Protein AF-A0A3C1CDK7-F1 (afdb_monomer)

Foldseek 3Di:
DDPPPDAFADEDEPVGCPQDQADEFADADDRNHPAYQHQAFQDPHDPQQHALASLSSLLSCVVVVVSPDPPHRYYYYHAAWLRRLLSVLCRHPPCCCVPQVVLSVQLNCCTQQVAHDDLLSVLLRQLLVQLLCVLVVQCPPDPDPDHPPPPDDSRVSSSVVSSVCVVVCRPPVVVSCVRNVLLSQLQVLLVVCVVVVQWDWDDDVVLLEIEIEGEQPDPSQVSQDDPPRSHRSSVVSNVDPRQWYWYHRPQWIKIKGTLSLRGDHPVDFHQFAFFCQVLQVVQQVVFPVSWGWDWPFRNARIIMTGTPVRDGGPDDPVRSVVSVVVCSVVRSVDDGSGGSHDNDPDDPSDDD

Structure (mmCIF, N/CA/C/O backbone):
data_AF-A0A3C1CDK7-F1
#
_entry.id   AF-A0A3C1CDK7-F1
#
loop_
_atom_site.group_PDB
_atom_site.id
_atom_site.type_symbol
_atom_site.label_atom_id
_atom_site.label_alt_id
_atom_site.label_comp_id
_atom_site.label_asym_id
_atom_site.label_entity_id
_atom_site.label_seq_id
_atom_site.pdbx_PDB_ins_code
_atom_site.Cartn_x
_atom_site.Cartn_y
_atom_site.Cartn_z
_atom_site.occupancy
_atom_site.B_iso_or_equiv
_atom_site.auth_seq_id
_atom_site.auth_comp_id
_atom_site.auth_asym_id
_atom_site.auth_atom_id
_atom_site.pdbx_PDB_model_num
ATOM 1 N N . MET A 1 1 ? -36.577 -5.013 23.197 1.00 35.50 1 MET A N 1
ATOM 2 C CA . MET A 1 1 ? -35.325 -4.799 23.957 1.00 35.50 1 MET A CA 1
ATOM 3 C C . MET A 1 1 ? -34.573 -3.645 23.317 1.00 35.50 1 MET A C 1
ATOM 5 O O . MET A 1 1 ? -34.075 -3.796 22.210 1.00 35.50 1 MET A O 1
ATOM 9 N N . SER A 1 2 ? -34.577 -2.476 23.958 1.00 35.69 2 SER A N 1
ATOM 10 C CA . SER A 1 2 ? -33.849 -1.298 23.478 1.00 35.69 2 SER A CA 1
ATOM 11 C C . SER A 1 2 ? -32.347 -1.593 23.535 1.00 35.69 2 SER A C 1
ATOM 13 O O . SER A 1 2 ? -31.813 -1.830 24.620 1.00 35.69 2 SER A O 1
ATOM 15 N N . ARG A 1 3 ? -31.675 -1.659 22.376 1.00 44.28 3 ARG A N 1
ATOM 16 C CA . ARG A 1 3 ? -30.209 -1.704 22.312 1.00 44.28 3 ARG A CA 1
ATOM 17 C C . ARG A 1 3 ? -29.719 -0.406 22.951 1.00 44.28 3 ARG A C 1
ATOM 19 O O . ARG A 1 3 ? -29.805 0.646 22.325 1.00 44.28 3 ARG A O 1
ATOM 26 N N . ARG A 1 4 ? -29.242 -0.457 24.200 1.00 41.75 4 ARG A N 1
ATOM 27 C CA . ARG A 1 4 ? -28.451 0.638 24.776 1.00 41.75 4 ARG A CA 1
ATOM 28 C C . ARG A 1 4 ? -27.308 0.892 23.794 1.00 41.75 4 ARG A C 1
ATOM 30 O O . ARG A 1 4 ? -26.431 0.040 23.662 1.00 41.75 4 ARG A O 1
ATOM 37 N N . ARG A 1 5 ? -27.364 2.009 23.064 1.00 47.34 5 ARG A N 1
ATOM 38 C CA . ARG A 1 5 ? -26.251 2.464 22.233 1.00 47.34 5 ARG A CA 1
ATOM 39 C C . ARG A 1 5 ? -25.070 2.667 23.178 1.00 47.34 5 ARG A C 1
ATOM 41 O O . ARG A 1 5 ? -25.153 3.480 24.098 1.00 47.34 5 ARG A O 1
ATOM 48 N N . SER A 1 6 ? -24.032 1.847 23.032 1.00 59.28 6 SER A N 1
ATOM 49 C CA . SER A 1 6 ? -22.736 2.146 23.637 1.00 59.28 6 SER A CA 1
ATOM 50 C C . SER A 1 6 ? -22.307 3.514 23.121 1.00 59.28 6 SER A C 1
ATOM 52 O O . SER A 1 6 ? -22.494 3.780 21.935 1.00 59.28 6 SER A O 1
ATOM 54 N N . ARG A 1 7 ? -21.795 4.384 23.996 1.00 64.38 7 ARG A N 1
ATOM 55 C CA . ARG A 1 7 ? -21.218 5.654 23.548 1.00 64.38 7 ARG A CA 1
ATOM 56 C C . ARG A 1 7 ? -20.126 5.362 22.503 1.00 64.38 7 ARG A C 1
ATOM 58 O O . ARG A 1 7 ? -19.419 4.364 22.680 1.00 64.38 7 ARG A O 1
ATOM 65 N N . PRO A 1 8 ? -20.018 6.174 21.438 1.00 75.75 8 PRO A N 1
ATOM 66 C CA . PRO A 1 8 ? -18.898 6.074 20.509 1.00 75.75 8 PRO A CA 1
ATOM 67 C C . PRO A 1 8 ? -17.583 6.247 21.271 1.00 75.75 8 PRO A C 1
ATOM 69 O O . PRO A 1 8 ? -17.542 6.952 22.285 1.00 75.75 8 PRO A O 1
ATOM 72 N N . TRP A 1 9 ? -16.535 5.559 20.822 1.00 92.31 9 TRP A N 1
ATOM 73 C CA . TRP A 1 9 ? -15.217 5.682 21.438 1.00 92.31 9 TRP A CA 1
ATOM 74 C C . TRP A 1 9 ? -14.619 7.053 21.124 1.00 92.31 9 TRP A C 1
ATOM 76 O O . TRP A 1 9 ? -14.980 7.688 20.135 1.00 92.31 9 TRP A O 1
ATOM 86 N N . ARG A 1 10 ? -13.697 7.514 21.966 1.00 94.81 10 ARG A N 1
ATOM 87 C CA . ARG A 1 10 ? -12.893 8.708 21.708 1.00 94.81 10 ARG A CA 1
ATOM 88 C C . ARG A 1 10 ? -11.578 8.312 21.047 1.00 94.81 10 ARG A C 1
ATOM 90 O O . ARG A 1 10 ? -10.931 7.357 21.475 1.00 94.81 10 ARG A O 1
ATOM 97 N N . TYR A 1 11 ? -11.177 9.059 20.027 1.00 96.56 11 TYR A N 1
ATOM 98 C CA . TYR A 1 11 ? -9.803 9.017 19.545 1.00 96.56 11 TYR A CA 1
ATOM 99 C C . TYR A 1 11 ? -8.911 9.814 20.504 1.00 96.56 11 TYR A C 1
ATOM 101 O O . TYR A 1 11 ? -9.265 10.930 20.891 1.00 96.56 11 TYR A O 1
ATOM 109 N N . VAL A 1 12 ? -7.780 9.232 20.899 1.00 96.12 12 VAL A N 1
ATOM 110 C CA . VAL A 1 12 ? -6.701 9.927 21.613 1.00 96.12 12 VAL A CA 1
ATOM 111 C C . VAL A 1 12 ? -5.404 9.707 20.831 1.00 96.12 12 VAL A C 1
ATOM 113 O O . VAL A 1 12 ? -5.071 8.544 20.569 1.00 96.12 12 VAL A O 1
ATOM 116 N N . PRO A 1 13 ? -4.680 10.775 20.443 1.00 95.06 13 PRO A N 1
ATOM 117 C CA . PRO A 1 13 ? -3.378 10.661 19.795 1.00 95.06 13 PRO A CA 1
ATOM 118 C C . PRO A 1 13 ? -2.413 9.783 20.579 1.00 95.06 13 PRO A C 1
ATOM 120 O O . PRO A 1 13 ? -2.419 9.775 21.809 1.00 95.06 13 PRO A O 1
ATOM 123 N N . ALA A 1 14 ? -1.559 9.050 19.870 1.00 92.31 14 ALA A N 1
ATOM 124 C CA . ALA A 1 14 ? -0.664 8.083 20.489 1.00 92.31 14 ALA A CA 1
ATOM 125 C C . ALA A 1 14 ? 0.341 8.726 21.469 1.00 92.31 14 ALA A C 1
ATOM 127 O O . ALA A 1 14 ? 0.794 8.059 22.403 1.00 92.31 14 ALA A O 1
ATOM 128 N N . THR A 1 15 ? 0.665 10.007 21.268 1.00 91.31 15 THR A N 1
ATOM 129 C CA . THR A 1 15 ? 1.509 10.837 22.145 1.00 91.31 15 THR A CA 1
ATOM 130 C C . THR A 1 15 ? 0.808 11.286 23.425 1.00 91.31 15 THR A C 1
ATOM 132 O O . THR A 1 15 ? 1.479 11.564 24.415 1.00 91.31 15 THR A O 1
ATOM 135 N N . ASP A 1 16 ? -0.525 11.308 23.424 1.00 94.06 16 ASP A N 1
ATOM 136 C CA . ASP A 1 16 ? -1.346 11.940 24.463 1.00 94.06 16 ASP A CA 1
ATOM 137 C C . ASP A 1 16 ? -2.009 10.911 25.391 1.00 94.06 16 ASP A C 1
ATOM 139 O O . ASP A 1 16 ? -2.799 11.266 26.263 1.00 94.06 16 ASP A O 1
ATOM 143 N N . LEU A 1 17 ? -1.717 9.620 25.201 1.00 92.25 17 LEU A N 1
ATOM 144 C CA . LEU A 1 17 ? -2.358 8.533 25.943 1.00 92.25 17 LEU A CA 1
ATOM 145 C C . LEU A 1 17 ? -2.008 8.515 27.431 1.00 92.25 17 LEU A C 1
ATOM 147 O O . LEU A 1 17 ? -2.818 8.030 28.205 1.00 92.25 17 LEU A O 1
ATOM 151 N N . ASP A 1 18 ? -0.805 8.945 27.827 1.00 89.06 18 ASP A N 1
ATOM 152 C CA . ASP A 1 18 ? -0.328 8.970 29.227 1.00 89.06 18 ASP A CA 1
ATOM 153 C C . ASP A 1 18 ? -0.635 7.684 30.042 1.00 89.06 18 ASP A C 1
ATOM 155 O O . ASP A 1 18 ? -1.023 7.707 31.209 1.00 89.06 18 ASP A O 1
ATOM 159 N N . GLY A 1 19 ? -0.514 6.516 29.396 1.00 88.81 19 GLY A N 1
ATOM 160 C CA . GLY A 1 19 ? -0.789 5.206 30.004 1.00 88.81 19 GLY A CA 1
ATOM 161 C C . GLY A 1 19 ? -2.274 4.869 30.204 1.00 88.81 19 GLY A C 1
ATOM 162 O O . GLY A 1 19 ? -2.582 3.825 30.787 1.00 88.81 19 GLY A O 1
ATOM 163 N N . GLU A 1 20 ? -3.195 5.704 29.715 1.00 93.75 20 GLU A N 1
ATOM 164 C CA . GLU A 1 20 ? -4.630 5.444 29.756 1.00 93.75 20 GLU A CA 1
ATOM 165 C C . GLU A 1 20 ? -4.984 4.115 29.058 1.00 93.75 20 GLU A C 1
ATOM 167 O O . GLU A 1 20 ? -4.441 3.809 27.991 1.00 93.75 20 GLU A O 1
ATOM 172 N N . PRO A 1 21 ? -5.917 3.314 29.609 1.00 95.38 21 PRO A N 1
ATOM 173 C CA . PRO A 1 21 ? -6.349 2.073 28.979 1.00 95.38 21 PRO A CA 1
ATOM 174 C C . PRO A 1 21 ? -7.027 2.303 27.620 1.00 95.38 21 PRO A C 1
ATOM 176 O O . PRO A 1 21 ? -8.068 2.957 27.537 1.00 95.38 21 PRO A O 1
ATOM 179 N N . HIS A 1 22 ? -6.479 1.717 26.557 1.00 96.25 22 HIS A N 1
ATOM 180 C CA . HIS A 1 22 ? -6.941 1.956 25.185 1.00 96.25 22 HIS A CA 1
ATOM 181 C C . HIS A 1 22 ? -6.846 0.709 24.301 1.00 96.25 22 HIS A C 1
ATOM 183 O O . HIS A 1 22 ? -6.223 -0.295 24.652 1.00 96.25 22 HIS A O 1
ATOM 189 N N . VAL A 1 23 ? -7.455 0.786 23.123 1.00 97.31 23 VAL A N 1
ATOM 190 C CA . VAL A 1 23 ? -7.212 -0.137 22.011 1.00 97.31 23 VAL A CA 1
ATOM 191 C C . VAL A 1 23 ? -6.359 0.574 20.974 1.00 97.31 23 VAL A C 1
ATOM 193 O O . VAL A 1 23 ? -6.671 1.699 20.591 1.00 97.31 23 VAL A O 1
ATOM 196 N N . VAL A 1 24 ? -5.295 -0.081 20.520 1.00 96.69 24 VAL A N 1
ATOM 197 C CA . VAL A 1 24 ? -4.528 0.383 19.361 1.00 96.69 24 VAL A CA 1
ATOM 198 C C . VAL A 1 24 ? -5.056 -0.323 18.122 1.00 96.69 24 VAL A C 1
ATOM 200 O O . VAL A 1 24 ? -5.177 -1.553 18.103 1.00 96.69 24 VAL A O 1
ATOM 203 N N . VAL A 1 25 ? -5.426 0.462 17.118 1.00 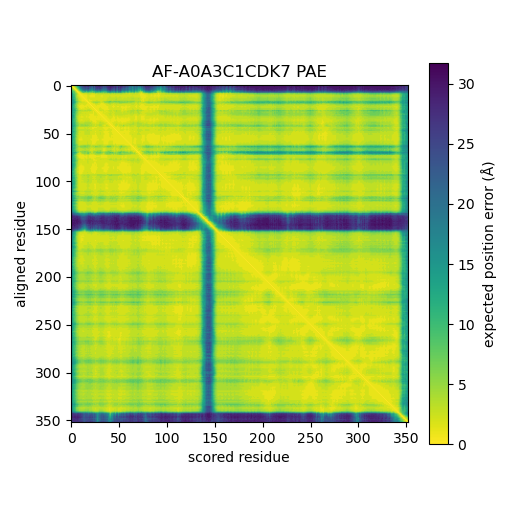96.94 25 VAL A N 1
ATOM 204 C CA . VAL A 1 25 ? -5.671 -0.033 15.767 1.00 96.94 25 VAL A CA 1
ATOM 205 C C . VAL A 1 25 ? -4.429 0.219 14.941 1.00 96.94 25 VAL A C 1
ATOM 207 O O . VAL A 1 25 ? -3.747 1.210 15.179 1.00 96.94 25 VAL A O 1
ATOM 210 N N . ASP A 1 26 ? -4.153 -0.705 14.029 1.00 95.56 26 ASP A N 1
ATOM 211 C CA . ASP A 1 26 ? -3.122 -0.573 13.010 1.00 95.56 26 ASP A CA 1
ATOM 212 C C . ASP A 1 26 ? -1.821 0.057 13.517 1.00 95.56 26 ASP A C 1
ATOM 214 O O . ASP A 1 26 ? -1.472 1.189 13.218 1.00 95.56 26 ASP A O 1
ATOM 218 N N . GLY A 1 27 ? -1.163 -0.636 14.438 1.00 89.31 27 GLY A N 1
ATOM 219 C CA . GLY A 1 27 ? -0.008 -0.090 15.125 1.00 89.31 27 GLY A CA 1
ATOM 220 C C . GLY A 1 27 ? 0.482 -1.016 16.220 1.00 89.31 27 GLY A C 1
ATOM 221 O O . GLY A 1 27 ? -0.083 -2.091 16.479 1.00 89.31 27 GLY A O 1
ATOM 222 N N . ALA A 1 28 ? 1.553 -0.593 16.880 1.00 88.44 28 ALA A N 1
ATOM 223 C CA . ALA A 1 28 ? 2.217 -1.400 17.889 1.00 88.44 28 ALA A CA 1
ATOM 224 C C . ALA A 1 28 ? 1.572 -1.239 19.281 1.00 88.44 28 ALA A C 1
ATOM 226 O O . ALA A 1 28 ? 1.124 -0.145 19.650 1.00 88.44 28 ALA A O 1
ATOM 227 N N . PRO A 1 29 ? 1.548 -2.307 20.108 1.00 91.12 29 PRO A N 1
ATOM 228 C CA . PRO A 1 29 ? 1.156 -2.184 21.506 1.00 91.12 29 PRO A CA 1
ATOM 229 C C . PRO A 1 29 ? 2.090 -1.227 22.254 1.00 91.12 29 PRO A C 1
ATOM 231 O O . PRO A 1 29 ? 3.300 -1.198 22.035 1.00 91.12 29 PRO A O 1
ATOM 234 N N . ARG A 1 30 ? 1.517 -0.478 23.191 1.00 91.25 30 ARG A N 1
ATOM 235 C CA . ARG A 1 30 ? 2.190 0.536 24.010 1.00 91.25 30 ARG A CA 1
ATOM 236 C C . ARG A 1 30 ? 1.674 0.492 25.454 1.00 91.25 30 ARG A C 1
ATOM 238 O O . ARG A 1 30 ? 0.705 -0.221 25.735 1.00 91.25 30 ARG A O 1
ATOM 245 N N . PRO A 1 31 ? 2.315 1.183 26.416 1.00 93.88 31 PRO A N 1
ATOM 246 C CA . PRO A 1 31 ? 1.836 1.196 27.797 1.00 93.88 31 PRO A CA 1
ATOM 247 C C . PRO A 1 31 ? 0.351 1.581 27.874 1.00 93.88 31 PRO A C 1
ATOM 249 O O . PRO A 1 31 ? -0.054 2.596 27.317 1.00 93.88 31 PRO A O 1
ATOM 252 N N . GLY A 1 32 ? -0.461 0.744 28.526 1.00 93.50 32 GLY A N 1
ATOM 253 C CA . GLY A 1 32 ? -1.919 0.920 28.610 1.00 93.50 32 GLY A CA 1
ATOM 254 C C . GLY A 1 32 ? -2.732 0.220 27.509 1.00 93.50 32 GLY A C 1
ATOM 255 O O . GLY A 1 32 ? -3.958 0.171 27.609 1.00 93.50 32 GLY A O 1
ATOM 256 N N . THR A 1 33 ? -2.104 -0.377 26.488 1.00 95.38 33 THR A N 1
ATOM 257 C CA . THR A 1 33 ? -2.835 -1.122 25.451 1.00 95.38 33 THR A CA 1
ATOM 258 C C . THR A 1 33 ? -3.537 -2.348 26.044 1.00 95.38 33 THR A C 1
ATOM 260 O O . THR A 1 33 ? -2.901 -3.275 26.543 1.00 95.38 33 THR A O 1
ATOM 263 N N . LEU A 1 34 ? -4.866 -2.370 25.945 1.00 96.06 34 LEU A N 1
ATOM 264 C CA . LEU A 1 34 ? -5.724 -3.486 26.349 1.00 96.06 34 LEU A CA 1
ATOM 265 C C . LEU A 1 34 ? -5.925 -4.511 25.224 1.00 96.06 34 LEU A C 1
ATOM 267 O O . LEU A 1 34 ? -6.153 -5.689 25.493 1.00 96.06 34 LEU A O 1
ATOM 271 N N . LEU A 1 35 ? -5.907 -4.051 23.971 1.00 96.69 35 LEU A N 1
ATOM 272 C CA . LEU A 1 35 ? -6.079 -4.868 22.774 1.00 96.69 35 LEU A CA 1
ATOM 273 C C . LEU A 1 35 ? -5.379 -4.198 21.587 1.00 96.69 35 LEU A C 1
ATOM 275 O O . LEU A 1 35 ? -5.520 -2.993 21.387 1.00 96.69 35 LEU A O 1
ATOM 279 N N . THR A 1 36 ? -4.671 -4.998 20.793 1.00 96.81 36 THR A N 1
ATOM 280 C CA . THR A 1 36 ? -4.085 -4.594 19.510 1.00 96.81 36 THR A CA 1
ATOM 281 C C . THR A 1 36 ? -4.920 -5.166 18.373 1.00 96.81 36 THR A C 1
ATOM 283 O O . THR A 1 36 ? -5.191 -6.370 18.348 1.00 96.81 36 THR A O 1
ATOM 286 N N . LEU A 1 37 ? -5.308 -4.323 17.421 1.00 97.50 37 LEU A N 1
ATOM 287 C CA . LEU A 1 37 ? -6.056 -4.675 16.214 1.00 97.50 37 LEU A CA 1
ATOM 288 C C . LEU A 1 37 ? -5.247 -4.228 14.990 1.00 97.50 37 LEU A C 1
ATOM 290 O O . LEU A 1 37 ? -5.528 -3.188 14.409 1.00 97.50 37 LEU A O 1
ATOM 294 N N . SER A 1 38 ? -4.209 -4.992 14.651 1.00 96.25 38 SER A N 1
ATOM 295 C CA . SER A 1 38 ? -3.281 -4.698 13.558 1.00 96.25 38 SER A CA 1
ATOM 296 C C . SER A 1 38 ? -2.931 -5.967 12.789 1.00 96.25 38 SER A C 1
ATOM 298 O O . SER A 1 38 ? -2.794 -7.040 13.388 1.00 96.25 38 SER A O 1
ATOM 300 N N . HIS A 1 39 ? -2.765 -5.846 11.475 1.00 95.25 39 HIS A N 1
ATOM 301 C CA . HIS A 1 39 ? -2.282 -6.918 10.599 1.00 95.25 39 HIS A CA 1
ATOM 302 C C . HIS A 1 39 ? -0.742 -7.012 10.508 1.00 95.25 39 HIS A C 1
ATOM 304 O O . HIS A 1 39 ? -0.213 -7.939 9.881 1.00 95.25 39 HIS A O 1
ATOM 310 N N . TRP A 1 40 ? -0.019 -6.105 11.177 1.00 93.00 40 TRP A N 1
ATOM 311 C CA . TRP A 1 40 ? 1.437 -6.017 11.117 1.00 93.00 40 TRP A CA 1
ATOM 312 C C . TRP A 1 40 ? 2.145 -7.300 11.591 1.00 93.00 40 TRP A C 1
ATOM 314 O O . TRP A 1 40 ? 1.611 -8.076 12.398 1.00 93.00 40 TRP A O 1
ATOM 324 N N . PRO A 1 41 ? 3.377 -7.539 11.117 1.00 90.56 41 PRO A N 1
ATOM 325 C CA . PRO A 1 41 ? 4.262 -8.572 11.653 1.00 90.56 41 PRO A CA 1
ATOM 326 C C . PRO A 1 41 ? 4.382 -8.495 13.177 1.00 90.56 41 PRO A C 1
ATOM 328 O O . PRO A 1 41 ? 4.415 -7.414 13.757 1.00 90.56 41 PRO A O 1
ATOM 331 N N . GLY A 1 42 ? 4.445 -9.648 13.846 1.00 87.00 42 GLY A N 1
ATOM 332 C CA . GLY A 1 42 ? 4.615 -9.703 15.308 1.00 87.00 42 GLY A CA 1
ATOM 333 C C . GLY A 1 42 ? 3.440 -9.156 16.137 1.00 87.00 42 GLY A C 1
ATOM 334 O O . GLY A 1 42 ? 3.511 -9.144 17.362 1.00 87.00 42 GLY A O 1
ATOM 335 N N . THR A 1 43 ? 2.338 -8.731 15.510 1.00 89.31 43 THR A N 1
ATOM 336 C CA . THR A 1 43 ? 1.169 -8.185 16.219 1.00 89.31 43 THR A CA 1
ATOM 337 C C . THR A 1 43 ? 0.596 -9.142 17.272 1.00 89.31 43 THR A C 1
ATOM 339 O O . THR A 1 43 ? 0.409 -10.346 17.045 1.00 89.31 43 THR A O 1
ATOM 342 N N . ALA A 1 44 ? 0.218 -8.559 18.414 1.00 91.88 44 ALA A N 1
ATOM 343 C CA . ALA A 1 44 ? -0.480 -9.225 19.509 1.00 91.88 44 ALA A CA 1
ATOM 344 C C . ALA A 1 44 ? -1.983 -9.442 19.235 1.00 91.88 44 ALA A C 1
ATOM 346 O O . ALA A 1 44 ? -2.702 -9.937 20.107 1.00 91.88 44 ALA A O 1
ATOM 347 N N . THR A 1 45 ? -2.484 -9.082 18.045 1.00 95.06 45 THR A N 1
ATOM 348 C CA . THR A 1 45 ? -3.888 -9.295 17.679 1.00 95.06 45 THR A CA 1
ATOM 349 C C . THR A 1 45 ? -4.294 -10.762 17.859 1.00 95.06 45 THR A C 1
ATOM 351 O O . THR A 1 45 ? -3.630 -11.656 17.315 1.00 95.06 45 THR A O 1
ATOM 354 N N . PRO A 1 46 ? -5.398 -11.047 18.582 1.00 94.62 46 PRO A N 1
ATOM 355 C CA . PRO A 1 46 ? -5.899 -12.404 18.758 1.00 94.62 46 PRO A CA 1
ATOM 356 C C . PRO A 1 46 ? -6.107 -13.126 17.425 1.00 94.62 46 PRO A C 1
ATOM 358 O O . PRO A 1 46 ? -6.730 -12.587 16.514 1.00 94.62 46 PRO A O 1
ATOM 361 N N . ARG A 1 47 ? -5.661 -14.386 17.335 1.00 92.69 47 ARG A N 1
ATOM 362 C CA . ARG A 1 47 ? -5.776 -15.218 16.117 1.00 92.69 47 ARG A CA 1
ATOM 363 C C . ARG A 1 47 ? -7.185 -15.291 15.541 1.00 92.69 47 ARG A C 1
ATOM 365 O O . ARG A 1 47 ? -7.347 -15.322 14.331 1.00 92.69 47 ARG A O 1
ATOM 372 N N . SER A 1 48 ? -8.200 -15.300 16.402 1.00 94.38 48 SER A N 1
ATOM 373 C CA . SER A 1 48 ? -9.605 -15.332 15.989 1.00 94.38 48 SER A CA 1
ATOM 374 C C . SER A 1 48 ? -10.074 -14.069 15.260 1.00 94.38 48 SER A C 1
ATOM 376 O O . SER A 1 48 ? -11.194 -14.064 14.764 1.00 94.38 48 SER A O 1
ATOM 378 N N . LEU A 1 49 ? -9.274 -12.999 15.267 1.00 96.94 49 LEU A N 1
ATOM 379 C CA . LEU A 1 49 ? -9.572 -11.725 14.617 1.00 96.94 49 LEU A CA 1
ATOM 380 C C . LEU A 1 49 ? -8.683 -11.454 13.404 1.00 96.94 49 LEU A C 1
ATOM 382 O O . LEU A 1 49 ? -8.882 -10.429 12.771 1.00 96.94 49 LEU A O 1
ATOM 386 N N . TRP A 1 50 ? -7.696 -12.306 13.103 1.00 95.62 50 TRP A N 1
ATOM 387 C CA . TRP A 1 50 ? -6.785 -12.059 11.986 1.00 95.62 50 TRP A CA 1
ATOM 388 C C . TRP A 1 50 ? -7.562 -11.919 10.670 1.00 95.62 50 TRP A C 1
ATOM 390 O O . TRP A 1 50 ? -8.418 -12.750 10.360 1.00 95.62 50 TRP A O 1
ATOM 400 N N . ALA A 1 51 ? -7.213 -10.893 9.901 1.00 97.44 51 ALA A N 1
ATOM 401 C CA . ALA A 1 51 ? -7.712 -10.611 8.561 1.00 97.44 51 ALA A CA 1
ATOM 402 C C . ALA A 1 51 ? -6.601 -9.920 7.747 1.00 97.44 51 ALA A C 1
ATOM 404 O O . ALA A 1 51 ? -5.503 -9.734 8.279 1.00 97.44 51 ALA A O 1
ATOM 405 N N . ASP A 1 52 ? -6.851 -9.597 6.475 1.00 97.50 52 ASP A N 1
ATOM 406 C CA . ASP A 1 52 ? -5.811 -9.044 5.600 1.00 97.50 52 ASP A CA 1
ATOM 407 C C . ASP A 1 52 ? -5.487 -7.593 5.941 1.00 97.50 52 ASP A C 1
ATOM 409 O O . ASP A 1 52 ? -4.338 -7.206 5.772 1.00 97.50 52 ASP A O 1
ATOM 413 N N . THR A 1 53 ? -6.463 -6.817 6.424 1.00 98.31 53 THR A N 1
ATOM 414 C CA . THR A 1 53 ? -6.280 -5.413 6.834 1.00 98.31 53 THR A CA 1
ATOM 415 C C . THR A 1 53 ? -6.744 -5.176 8.274 1.00 98.31 53 THR A C 1
ATOM 417 O O . THR A 1 53 ? -7.595 -5.897 8.809 1.00 98.31 53 THR A O 1
ATOM 420 N N . SER A 1 54 ? -6.211 -4.151 8.923 1.00 98.38 54 SER A N 1
ATOM 421 C CA . SER A 1 54 ? -6.605 -3.680 10.248 1.00 98.38 54 SER A CA 1
ATOM 422 C C . SER A 1 54 ? -8.070 -3.230 10.301 1.00 98.38 54 SER A C 1
ATOM 424 O O . SER A 1 54 ? -8.753 -3.505 11.294 1.00 98.38 54 SER A O 1
ATOM 426 N N . ALA A 1 55 ? -8.621 -2.653 9.228 1.00 98.56 55 ALA A N 1
ATOM 427 C CA . ALA A 1 55 ? -10.055 -2.377 9.115 1.00 98.56 55 ALA A CA 1
ATOM 428 C C . ALA A 1 55 ? -10.911 -3.658 9.163 1.00 98.56 55 ALA A C 1
ATOM 430 O O . ALA A 1 55 ? -11.930 -3.704 9.862 1.00 98.56 55 ALA A O 1
ATOM 431 N N . GLU A 1 56 ? -10.493 -4.730 8.481 1.00 98.50 56 GLU A N 1
ATOM 432 C CA . GLU A 1 56 ? -11.172 -6.032 8.554 1.00 98.50 56 GLU A CA 1
ATOM 433 C C . GLU A 1 56 ? -11.080 -6.637 9.966 1.00 98.50 56 GLU A C 1
ATOM 435 O O . GLU A 1 56 ? -12.069 -7.166 10.486 1.00 98.50 56 GLU A O 1
ATOM 440 N N . ILE A 1 57 ? -9.920 -6.501 10.619 1.00 98.44 57 ILE A N 1
ATOM 441 C CA . ILE A 1 57 ? -9.692 -6.930 12.007 1.00 98.44 57 ILE A CA 1
ATOM 442 C C . ILE A 1 57 ? -10.636 -6.184 12.970 1.00 98.44 57 ILE A C 1
ATOM 444 O O . ILE A 1 57 ? -11.261 -6.806 13.839 1.00 98.44 57 ILE A O 1
ATOM 448 N N . VAL A 1 58 ? -10.786 -4.863 12.818 1.00 98.06 58 VAL A N 1
ATOM 449 C CA . VAL A 1 58 ? -11.720 -4.054 13.619 1.00 98.06 58 VAL A CA 1
ATOM 450 C C . VAL A 1 58 ? -13.165 -4.475 13.379 1.00 98.06 58 VAL A C 1
ATOM 452 O O . VAL A 1 58 ? -13.914 -4.660 14.344 1.00 98.06 58 VAL A O 1
ATOM 455 N N . LEU A 1 59 ? -13.566 -4.689 12.124 1.00 97.75 59 LEU A N 1
ATOM 456 C CA . LEU A 1 59 ? -14.920 -5.139 11.806 1.00 97.75 59 LEU A CA 1
ATOM 457 C C . LEU A 1 59 ? -15.225 -6.501 12.452 1.00 97.75 59 LEU A C 1
ATOM 459 O O . LEU A 1 59 ? -16.294 -6.686 13.044 1.00 97.75 59 LEU A O 1
ATOM 463 N N . ALA A 1 60 ? -14.271 -7.436 12.418 1.00 97.06 60 ALA A N 1
ATOM 464 C CA . ALA A 1 60 ? -14.389 -8.722 13.101 1.00 97.06 60 ALA A CA 1
ATOM 465 C C . ALA A 1 60 ? -1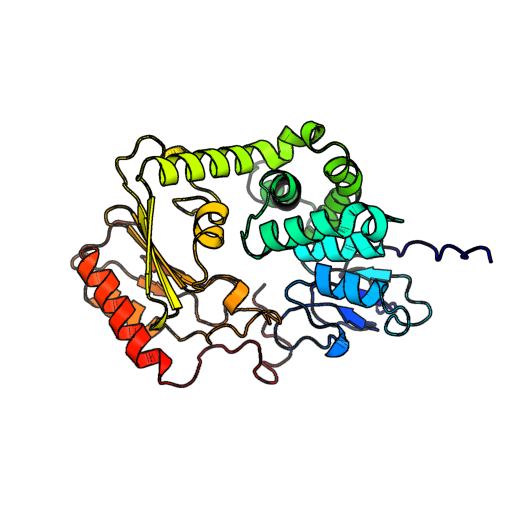4.533 -8.555 14.627 1.00 97.06 60 ALA A C 1
ATOM 467 O O . ALA A 1 60 ? -15.370 -9.214 15.255 1.00 97.06 60 ALA A O 1
ATOM 468 N N . ALA A 1 61 ? -13.769 -7.640 15.232 1.00 96.50 61 ALA A N 1
ATOM 469 C CA . ALA A 1 61 ? -13.853 -7.340 16.661 1.00 96.50 61 ALA A CA 1
ATOM 470 C C . ALA A 1 61 ? -15.211 -6.725 17.053 1.00 96.50 61 ALA A C 1
ATOM 472 O O . ALA A 1 61 ? -15.802 -7.117 18.064 1.00 96.50 61 ALA A O 1
ATOM 473 N N . LEU A 1 62 ? -15.753 -5.822 16.230 1.00 94.38 62 LEU A N 1
ATOM 474 C CA . LEU A 1 62 ? -17.086 -5.236 16.410 1.00 94.38 62 LEU A CA 1
ATOM 475 C C . LEU A 1 62 ? -18.197 -6.290 16.287 1.00 94.38 62 LEU A C 1
ATOM 477 O O . LEU A 1 62 ? -19.146 -6.284 17.081 1.00 94.38 62 LEU A O 1
ATOM 481 N N . GLY A 1 63 ? -18.044 -7.246 15.365 1.00 93.31 63 GLY A N 1
ATOM 482 C CA . GLY A 1 63 ? -18.925 -8.409 15.223 1.00 93.31 63 GLY A CA 1
ATOM 483 C C . GLY A 1 63 ? -18.867 -9.382 16.410 1.00 93.31 63 GLY A C 1
ATOM 484 O O . GLY A 1 63 ? -19.851 -10.063 16.705 1.00 93.31 63 GLY A O 1
ATOM 485 N N . ASN A 1 64 ? -17.754 -9.409 17.150 1.00 90.44 64 ASN A N 1
ATOM 486 C CA . ASN A 1 64 ? -17.556 -10.250 18.328 1.00 90.44 64 ASN A CA 1
ATOM 487 C C . ASN A 1 64 ? -17.227 -9.423 19.579 1.00 90.44 64 ASN A C 1
ATOM 489 O O . ASN A 1 64 ? -16.146 -9.525 20.152 1.00 90.44 64 ASN A O 1
ATOM 493 N N . ARG A 1 65 ? -18.204 -8.663 20.086 1.00 83.06 65 ARG A N 1
ATOM 494 C CA . ARG A 1 65 ? -18.033 -7.752 21.242 1.00 83.06 65 ARG A CA 1
ATOM 495 C C . ARG A 1 65 ? -17.459 -8.381 22.522 1.00 83.06 65 ARG A C 1
ATOM 497 O O . ARG A 1 65 ? -17.126 -7.645 23.441 1.00 83.06 65 ARG A O 1
ATOM 504 N N . ARG A 1 66 ? -17.366 -9.714 22.624 1.00 88.62 66 ARG A N 1
ATOM 505 C CA . ARG A 1 66 ? -16.709 -10.404 23.749 1.00 88.62 66 ARG A CA 1
ATOM 506 C C . ARG A 1 66 ? -15.188 -10.242 23.738 1.00 88.62 66 ARG A C 1
ATOM 508 O O . ARG A 1 66 ? -14.590 -10.372 24.799 1.00 88.62 66 ARG A O 1
ATOM 515 N N . VAL A 1 67 ? -14.588 -9.996 22.570 1.00 91.81 67 VAL A N 1
ATOM 516 C CA . VAL A 1 67 ? -13.142 -9.756 22.439 1.00 91.81 67 VAL A CA 1
ATOM 517 C C . VAL A 1 67 ? -12.756 -8.327 22.807 1.00 91.81 67 VAL A C 1
ATOM 519 O O . VAL A 1 67 ? -11.618 -8.089 23.193 1.00 91.81 67 VAL A O 1
ATOM 522 N N . LEU A 1 68 ? -13.701 -7.385 22.716 1.00 91.12 68 LEU A N 1
ATOM 523 C CA . LEU A 1 68 ? -13.463 -5.994 23.071 1.00 91.12 68 LEU A CA 1
ATOM 524 C C . LEU A 1 68 ? -13.344 -5.869 24.599 1.00 91.12 68 LEU A C 1
ATOM 526 O O . LEU A 1 68 ? -14.229 -6.358 25.317 1.00 91.12 68 LEU A O 1
ATOM 530 N N . PRO A 1 69 ? -12.292 -5.212 25.120 1.00 90.69 69 PRO A N 1
ATOM 531 C CA . PRO A 1 69 ? -12.125 -5.037 26.554 1.00 90.69 69 PRO A CA 1
ATOM 532 C C . PRO A 1 69 ? -13.317 -4.287 27.159 1.00 90.69 69 PRO A C 1
ATOM 534 O O . PRO A 1 69 ? -13.826 -3.313 26.598 1.00 90.69 69 PRO A O 1
ATOM 537 N N . ARG A 1 70 ? -13.792 -4.738 28.326 1.00 85.25 70 ARG A N 1
ATOM 538 C CA . ARG A 1 70 ? -14.885 -4.053 29.031 1.00 85.25 70 ARG A CA 1
ATOM 539 C C . ARG A 1 70 ? -14.427 -2.658 29.444 1.00 85.25 70 ARG A C 1
ATOM 541 O O . ARG A 1 70 ? -13.407 -2.534 30.109 1.00 85.25 70 ARG A O 1
ATOM 548 N N . GLY A 1 71 ? -15.214 -1.642 29.101 1.00 78.75 71 GLY A N 1
ATOM 549 C CA . GLY A 1 71 ? -14.878 -0.254 29.419 1.00 78.75 71 GLY A CA 1
ATOM 550 C C . GLY A 1 71 ? -13.790 0.344 28.526 1.00 78.75 71 GLY A C 1
ATOM 551 O O . GLY A 1 71 ? -13.336 1.441 28.823 1.00 78.75 71 GLY A O 1
ATOM 552 N N . ALA A 1 72 ? -13.384 -0.333 27.441 1.00 84.44 72 ALA A N 1
ATOM 553 C CA . ALA A 1 72 ? -12.632 0.334 26.387 1.00 84.44 72 ALA A CA 1
ATOM 554 C C . ALA A 1 72 ? -13.506 1.443 25.789 1.00 84.44 72 ALA A C 1
ATOM 556 O O . ALA A 1 72 ? -14.582 1.180 25.246 1.00 84.44 72 ALA A O 1
ATOM 557 N N . GLU A 1 73 ? -13.040 2.676 25.945 1.00 92.00 73 GLU A N 1
ATOM 558 C CA . GLU A 1 73 ? -13.676 3.881 25.411 1.00 92.00 73 GLU A CA 1
ATOM 559 C C . GLU A 1 73 ? -12.703 4.688 24.546 1.00 92.00 73 GLU A C 1
ATOM 561 O O . GLU A 1 73 ? -13.106 5.697 23.983 1.00 92.00 73 GLU A O 1
ATOM 566 N N . ILE A 1 74 ? -11.444 4.248 24.429 1.00 96.62 74 ILE A N 1
ATOM 567 C CA . ILE A 1 74 ? -10.368 4.940 23.717 1.00 96.62 74 ILE A CA 1
ATOM 568 C C . ILE A 1 74 ? -9.843 4.052 22.593 1.00 96.62 74 ILE A C 1
ATOM 570 O O . ILE A 1 74 ? -9.470 2.900 22.836 1.00 96.62 74 ILE A O 1
ATOM 574 N N . ALA A 1 75 ? -9.771 4.617 21.390 1.00 97.25 75 ALA A N 1
ATOM 575 C CA . ALA A 1 75 ? -8.982 4.087 20.285 1.00 97.25 75 ALA A CA 1
ATOM 576 C C . ALA A 1 75 ? -7.819 5.030 19.965 1.00 97.25 75 ALA A C 1
ATOM 578 O O . ALA A 1 75 ? -7.924 6.246 20.135 1.00 97.25 75 ALA A O 1
ATOM 579 N N . THR A 1 76 ? -6.726 4.463 19.473 1.00 96.88 76 THR A N 1
ATOM 580 C CA . THR A 1 76 ? -5.554 5.205 19.006 1.00 96.88 76 THR A CA 1
ATOM 581 C C . THR A 1 76 ? -4.948 4.526 17.781 1.00 96.88 76 THR A C 1
ATOM 583 O O . THR A 1 76 ? -5.180 3.336 17.561 1.00 96.88 76 THR A O 1
ATOM 586 N N . VAL A 1 77 ? -4.172 5.290 17.020 1.00 94.25 77 VAL A N 1
ATOM 587 C CA . VAL A 1 77 ? -3.352 4.862 15.880 1.00 94.25 77 VAL A CA 1
ATOM 588 C C . VAL A 1 77 ? -2.029 5.622 15.983 1.00 94.25 77 VAL A C 1
ATOM 590 O O . VAL A 1 77 ? -2.030 6.767 16.450 1.00 94.25 77 VAL A O 1
ATOM 593 N N . ASP A 1 78 ? -0.908 4.990 15.636 1.00 89.25 78 ASP A N 1
ATOM 594 C CA . ASP A 1 78 ? 0.432 5.565 15.834 1.00 89.25 78 ASP A CA 1
ATOM 595 C C . ASP A 1 78 ? 1.129 6.051 14.561 1.00 89.25 78 ASP A C 1
ATOM 597 O O . ASP A 1 78 ? 2.163 6.714 14.646 1.00 89.25 78 ASP A O 1
ATOM 601 N N . HIS A 1 79 ? 0.521 5.809 13.408 1.00 92.06 79 HIS A N 1
ATOM 602 C CA . HIS A 1 79 ? 0.904 6.367 12.122 1.00 92.06 79 HIS A CA 1
ATOM 603 C C . HIS A 1 79 ? -0.357 6.665 11.298 1.00 92.06 79 HIS A C 1
ATOM 605 O O . HIS A 1 79 ? -1.480 6.439 11.756 1.00 92.06 79 HIS A O 1
ATOM 611 N N . TYR A 1 80 ? -0.181 7.262 10.122 1.00 94.56 80 TYR A N 1
ATOM 612 C CA . TYR A 1 80 ? -1.291 7.601 9.241 1.00 94.56 80 TYR A CA 1
ATOM 613 C C . TYR A 1 80 ? -1.177 6.852 7.920 1.00 94.56 80 TYR A C 1
ATOM 615 O O . TYR A 1 80 ? -0.248 7.091 7.151 1.00 94.56 80 TYR A O 1
ATOM 623 N N . ASP A 1 81 ? -2.185 6.039 7.639 1.00 94.75 81 ASP A N 1
ATOM 624 C CA . ASP A 1 81 ? -2.514 5.529 6.318 1.00 94.75 81 ASP A CA 1
ATOM 625 C C . ASP A 1 81 ? -4.040 5.333 6.200 1.00 94.75 81 ASP A C 1
ATOM 627 O O . ASP A 1 81 ? -4.814 5.672 7.108 1.00 94.75 81 ASP A O 1
ATOM 631 N N . ALA A 1 82 ? -4.491 4.832 5.049 1.00 96.12 82 ALA A N 1
ATOM 632 C CA . ALA A 1 82 ? -5.908 4.613 4.799 1.00 96.12 82 ALA A CA 1
ATOM 633 C C . ALA A 1 82 ? -6.507 3.499 5.676 1.00 96.12 82 ALA A C 1
ATOM 635 O O . ALA A 1 82 ? -7.631 3.661 6.158 1.00 96.12 82 ALA A O 1
ATOM 636 N N . ASP A 1 83 ? -5.801 2.384 5.881 1.00 97.81 83 ASP A N 1
ATOM 637 C CA . ASP A 1 83 ? -6.323 1.237 6.630 1.00 97.81 83 ASP A CA 1
ATOM 638 C C . ASP A 1 83 ? -6.472 1.576 8.115 1.00 97.81 83 ASP A C 1
ATOM 640 O O . ASP A 1 83 ? -7.562 1.416 8.676 1.00 97.81 83 ASP A O 1
ATOM 644 N N . GLY A 1 84 ? -5.446 2.162 8.729 1.00 97.44 84 GLY A N 1
ATOM 645 C CA . GLY A 1 84 ? -5.445 2.592 10.118 1.00 97.44 84 GLY A CA 1
ATOM 646 C C . GLY A 1 84 ? -6.507 3.639 10.427 1.00 97.44 84 GLY A C 1
ATOM 647 O O . GLY A 1 84 ? -7.230 3.515 11.424 1.00 97.44 84 GLY A O 1
ATOM 648 N N . VAL A 1 85 ? -6.695 4.643 9.564 1.00 97.81 85 VAL A N 1
ATOM 649 C CA . VAL A 1 85 ? -7.715 5.674 9.814 1.00 97.81 85 VAL A CA 1
ATOM 650 C C . VAL A 1 85 ? -9.140 5.175 9.573 1.00 97.81 85 VAL A C 1
ATOM 652 O O . VAL A 1 85 ? -10.064 5.572 10.291 1.00 97.81 85 VAL A O 1
ATOM 655 N N . ILE A 1 86 ? -9.337 4.251 8.629 1.00 98.56 86 ILE A N 1
ATOM 656 C CA . ILE A 1 86 ? -10.617 3.559 8.442 1.00 98.56 86 ILE A CA 1
ATOM 657 C C . ILE A 1 86 ? -10.917 2.660 9.648 1.00 98.56 86 ILE A C 1
ATOM 659 O O . ILE A 1 86 ? -12.035 2.693 10.176 1.00 98.56 86 ILE A O 1
ATOM 663 N N . ALA A 1 87 ? -9.928 1.902 10.124 1.00 98.38 87 ALA A N 1
ATOM 664 C CA . ALA A 1 87 ? -10.033 1.058 11.310 1.00 98.38 87 ALA A CA 1
ATOM 665 C C . ALA A 1 87 ? -10.397 1.894 12.551 1.00 98.38 87 ALA A C 1
ATOM 667 O O . ALA A 1 87 ? -11.315 1.546 13.301 1.00 98.38 87 ALA A O 1
ATOM 668 N N . LEU A 1 88 ? -9.748 3.048 12.727 1.00 98.06 88 LEU A N 1
ATOM 669 C CA . LEU A 1 88 ? -10.044 4.004 13.792 1.00 98.06 88 LEU A CA 1
ATOM 670 C C . LEU A 1 88 ? -11.475 4.547 13.680 1.00 98.06 88 LEU A C 1
ATOM 672 O O . LEU A 1 88 ? -12.225 4.556 14.662 1.00 98.06 88 LEU A O 1
ATOM 676 N N . ALA A 1 89 ? -11.883 4.962 12.481 1.00 97.94 89 ALA A N 1
ATOM 677 C CA . ALA A 1 89 ? -13.205 5.521 12.232 1.00 97.94 89 ALA A CA 1
ATOM 678 C C . ALA A 1 89 ? -14.340 4.549 12.568 1.00 97.94 89 ALA A C 1
ATOM 680 O O . ALA A 1 89 ? -15.362 4.971 13.106 1.00 97.94 89 ALA A O 1
ATOM 681 N N . MET A 1 90 ? -14.165 3.251 12.306 1.00 97.25 90 MET A N 1
ATOM 682 C CA . MET A 1 90 ? -15.161 2.231 12.650 1.00 97.25 90 MET A CA 1
ATOM 683 C C . MET A 1 90 ? -15.425 2.118 14.162 1.00 97.25 90 MET A C 1
ATOM 685 O O . MET A 1 90 ? -16.516 1.703 14.555 1.00 97.25 90 MET A O 1
ATOM 689 N N . LEU A 1 91 ? -14.457 2.487 15.009 1.00 95.69 91 LEU A N 1
ATOM 690 C CA . LEU A 1 91 ? -14.608 2.508 16.471 1.00 95.69 91 LEU A CA 1
ATOM 691 C C . LEU A 1 91 ? -15.157 3.848 16.987 1.00 95.69 91 LEU A C 1
ATOM 693 O O . LEU A 1 91 ? -15.930 3.879 17.949 1.00 95.69 91 LEU A O 1
ATOM 697 N N . VAL A 1 92 ? -14.739 4.951 16.364 1.00 96.50 92 VAL A N 1
ATOM 698 C CA . VAL A 1 92 ? -14.963 6.320 16.858 1.00 96.50 92 VAL A CA 1
ATOM 699 C C . VAL A 1 92 ? -16.245 6.948 16.302 1.00 96.50 92 VAL A C 1
ATOM 701 O O . VAL A 1 92 ? -16.920 7.699 17.005 1.00 96.50 92 VAL A O 1
ATOM 704 N N . LEU A 1 93 ? -16.625 6.643 15.060 1.00 95.44 93 LEU A N 1
ATOM 705 C CA . LEU A 1 93 ? -17.776 7.259 14.397 1.00 95.44 93 LEU A CA 1
ATOM 706 C C . LEU A 1 93 ? -19.016 6.356 14.492 1.00 95.44 93 LEU A C 1
ATOM 708 O O . LEU A 1 93 ? -19.050 5.250 13.948 1.00 95.44 93 LEU A O 1
ATOM 712 N N . ASP A 1 94 ? -20.064 6.841 15.169 1.00 92.12 94 ASP A N 1
ATOM 713 C CA . ASP A 1 94 ? -21.299 6.072 15.397 1.00 92.12 94 ASP A CA 1
ATOM 714 C C . ASP A 1 94 ? -21.949 5.645 14.068 1.00 92.12 94 ASP A C 1
ATOM 716 O O . ASP A 1 94 ? -22.224 6.466 13.192 1.00 92.12 94 ASP A O 1
ATOM 720 N N . GLY A 1 95 ? -22.211 4.345 13.924 1.00 91.56 95 GLY A N 1
ATOM 721 C CA . GLY A 1 95 ? -22.924 3.762 12.783 1.00 91.56 95 GLY A CA 1
ATOM 722 C C . GLY A 1 95 ? -22.147 3.668 11.464 1.00 91.56 95 GLY A C 1
ATOM 723 O O . GLY A 1 95 ? -22.672 3.072 10.525 1.00 91.56 95 GLY A O 1
ATOM 724 N N . VAL A 1 96 ? -20.915 4.186 11.371 1.00 94.56 96 VAL A N 1
ATOM 725 C CA . VAL A 1 96 ? -20.133 4.165 10.117 1.00 94.56 96 VAL A CA 1
ATOM 726 C C . VAL A 1 96 ? -19.804 2.736 9.680 1.00 94.56 96 VAL A C 1
ATOM 728 O O . VAL A 1 96 ? -20.014 2.395 8.516 1.00 94.56 96 VAL A O 1
ATOM 731 N N . ALA A 1 97 ? -19.381 1.876 10.612 1.00 94.38 97 ALA A N 1
ATOM 732 C CA . ALA A 1 97 ? -19.120 0.465 10.322 1.00 94.38 97 ALA A CA 1
ATOM 733 C C . ALA A 1 97 ? -20.385 -0.264 9.828 1.00 94.38 97 ALA A C 1
ATOM 735 O O . ALA A 1 97 ? -20.353 -0.931 8.798 1.00 94.38 97 ALA A O 1
ATOM 736 N N . ASP A 1 98 ? -21.520 -0.080 10.512 1.00 94.12 98 ASP A N 1
ATOM 737 C CA . ASP A 1 98 ? -22.786 -0.739 10.159 1.00 94.12 98 ASP A CA 1
ATOM 738 C C . ASP A 1 98 ? -23.318 -0.287 8.786 1.00 94.12 98 ASP A C 1
ATOM 740 O O . ASP A 1 98 ? -23.875 -1.091 8.039 1.00 94.12 98 ASP A O 1
ATOM 744 N N . ALA A 1 99 ? -23.168 0.999 8.453 1.00 95.88 99 ALA A N 1
ATOM 745 C CA . ALA A 1 99 ? -23.722 1.582 7.233 1.00 95.88 99 ALA A CA 1
ATOM 746 C C . ALA A 1 99 ? -22.823 1.407 5.998 1.00 95.88 99 ALA A C 1
ATOM 748 O O . ALA A 1 99 ? -23.334 1.340 4.879 1.00 95.88 99 ALA A O 1
ATOM 749 N N . HIS A 1 100 ? -21.499 1.360 6.182 1.00 96.81 100 HIS A N 1
ATOM 750 C CA . HIS A 1 100 ? -20.540 1.508 5.083 1.00 96.81 100 HIS A CA 1
ATOM 751 C C . HIS A 1 100 ? -19.425 0.454 5.051 1.00 96.81 100 HIS A C 1
ATOM 753 O O . HIS A 1 100 ? -18.504 0.608 4.250 1.00 96.81 100 HIS A O 1
ATOM 759 N N . ALA A 1 101 ? -19.498 -0.620 5.852 1.00 96.94 101 ALA A N 1
ATOM 760 C CA . ALA A 1 101 ? -18.446 -1.642 5.923 1.00 96.94 101 ALA A CA 1
ATOM 761 C C . ALA A 1 101 ? -17.893 -2.092 4.554 1.00 96.94 101 ALA A C 1
ATOM 763 O O . ALA A 1 101 ? -16.683 -1.993 4.382 1.00 96.94 101 ALA A O 1
ATOM 764 N N . PRO A 1 102 ? -18.699 -2.502 3.549 1.00 97.00 102 PRO A N 1
ATOM 765 C CA . PRO A 1 102 ? -18.145 -2.957 2.268 1.00 97.00 102 PRO A CA 1
ATOM 766 C C . PRO A 1 102 ? -17.255 -1.914 1.576 1.00 97.00 102 PRO A C 1
ATOM 768 O O . PRO A 1 102 ? -16.147 -2.236 1.160 1.00 97.00 102 PRO A O 1
ATOM 771 N N . ARG A 1 103 ? -17.708 -0.654 1.529 1.00 96.94 103 ARG A N 1
ATOM 772 C CA . ARG A 1 103 ? -16.959 0.461 0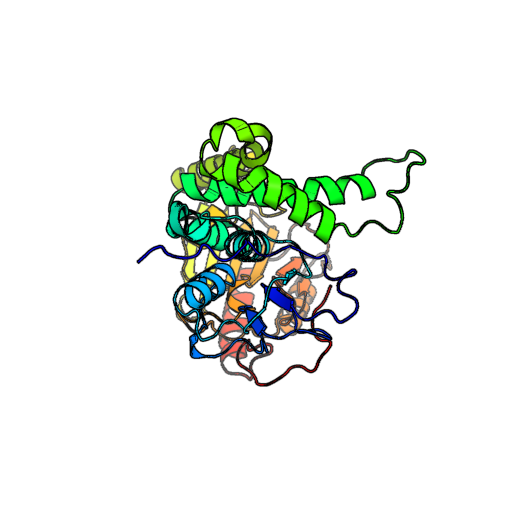.931 1.00 96.94 103 ARG A CA 1
ATOM 773 C C . ARG A 1 103 ? -15.704 0.797 1.729 1.00 96.94 103 ARG A C 1
ATOM 775 O O . ARG A 1 103 ? -14.669 1.073 1.142 1.00 96.94 103 ARG A O 1
ATOM 782 N N . LEU A 1 104 ? -15.788 0.773 3.059 1.00 98.06 104 LEU A N 1
ATOM 783 C CA . LEU A 1 104 ? -14.640 1.029 3.930 1.00 98.06 104 LEU A CA 1
ATOM 784 C C . LEU A 1 104 ? -13.557 -0.037 3.761 1.00 98.06 104 LEU A C 1
ATOM 786 O O . LEU A 1 104 ? -12.388 0.304 3.663 1.00 98.06 104 LEU A O 1
ATOM 790 N N . LEU A 1 105 ? -13.931 -1.314 3.673 1.00 98.25 105 LEU A N 1
ATOM 791 C CA . LEU A 1 105 ? -12.966 -2.391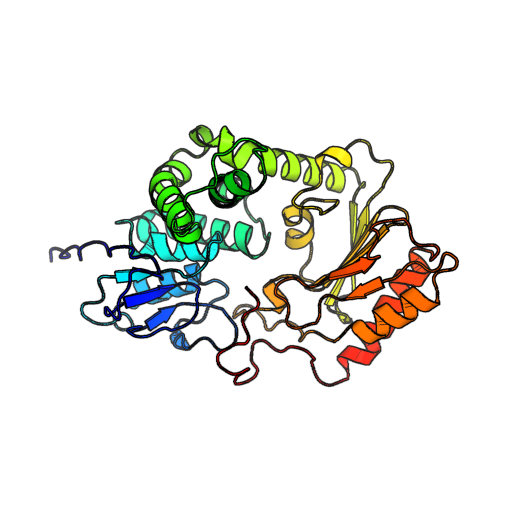 3.448 1.00 98.25 105 LEU A CA 1
ATOM 792 C C . LEU A 1 105 ? -12.346 -2.330 2.046 1.00 98.25 105 LEU A C 1
ATOM 794 O O . LEU A 1 105 ? -11.154 -2.581 1.890 1.00 98.25 105 LEU A O 1
ATOM 798 N N . ALA A 1 106 ? -13.134 -1.970 1.028 1.00 97.88 106 ALA A N 1
ATOM 799 C CA . ALA A 1 106 ? -12.614 -1.738 -0.316 1.00 97.88 106 ALA A CA 1
ATOM 800 C C . ALA A 1 106 ? -11.634 -0.551 -0.347 1.00 97.88 106 ALA A C 1
ATOM 802 O O . ALA A 1 106 ? -10.567 -0.663 -0.941 1.00 97.88 106 ALA A O 1
ATOM 803 N N . ALA A 1 107 ? -11.956 0.546 0.343 1.00 98.06 107 ALA A N 1
ATOM 804 C CA . ALA A 1 107 ? -11.078 1.704 0.472 1.00 98.06 107 ALA A CA 1
ATOM 805 C C . ALA A 1 107 ? -9.796 1.389 1.260 1.00 98.06 107 ALA A C 1
ATOM 807 O O . ALA A 1 107 ? -8.725 1.822 0.852 1.00 98.06 107 ALA A O 1
ATOM 808 N N . ALA A 1 108 ? -9.880 0.596 2.333 1.00 98.12 108 ALA A N 1
ATOM 809 C CA . ALA A 1 108 ? -8.708 0.137 3.077 1.00 98.12 108 ALA A CA 1
ATOM 810 C C . ALA A 1 108 ? -7.762 -0.663 2.170 1.00 98.12 108 ALA A C 1
ATOM 812 O O . ALA A 1 108 ? -6.596 -0.317 2.042 1.00 98.12 108 ALA A O 1
ATOM 813 N N . ARG A 1 109 ? -8.279 -1.653 1.428 1.00 98.00 109 ARG A N 1
ATOM 814 C CA . ARG A 1 109 ? -7.481 -2.423 0.454 1.00 98.00 109 ARG A CA 1
ATOM 815 C C . ARG A 1 109 ? -6.916 -1.554 -0.675 1.00 98.00 109 ARG A C 1
ATOM 817 O O . ARG A 1 109 ? -5.800 -1.800 -1.125 1.00 98.00 109 ARG A O 1
ATOM 824 N N . ALA A 1 110 ? -7.671 -0.564 -1.145 1.00 97.88 110 ALA A N 1
ATOM 825 C CA . ALA A 1 110 ? -7.204 0.347 -2.182 1.00 97.88 110 ALA A CA 1
ATOM 826 C C . ALA A 1 110 ? -6.078 1.261 -1.684 1.00 97.88 110 ALA A C 1
ATOM 828 O O . ALA A 1 110 ? -5.134 1.472 -2.427 1.00 97.88 110 ALA A O 1
ATOM 829 N N . GLY A 1 111 ? -6.157 1.781 -0.458 1.00 95.56 111 GLY A N 1
ATOM 830 C CA . GLY A 1 111 ? -5.127 2.675 0.076 1.00 95.56 111 GLY A CA 1
ATOM 831 C C . GLY A 1 111 ? -3.895 1.957 0.622 1.00 95.56 111 GLY A C 1
ATOM 832 O O . GLY A 1 111 ? -2.808 2.510 0.576 1.00 95.56 111 GLY A O 1
ATOM 833 N N . ASP A 1 112 ? -4.056 0.733 1.116 1.00 94.25 112 ASP A N 1
ATOM 834 C CA . ASP A 1 112 ? -2.979 -0.017 1.768 1.00 94.25 112 ASP A CA 1
ATOM 835 C C . ASP A 1 112 ? -2.233 -0.949 0.794 1.00 94.25 112 ASP A C 1
ATOM 837 O O . ASP A 1 112 ? -1.018 -1.129 0.857 1.00 94.25 112 ASP A O 1
ATOM 841 N N . PHE A 1 113 ? -2.955 -1.533 -0.170 1.00 97.12 113 PHE A N 1
ATOM 842 C CA . PHE A 1 113 ? -2.400 -2.501 -1.129 1.00 97.12 113 PHE A CA 1
ATOM 843 C C . PHE A 1 113 ? -2.374 -2.006 -2.578 1.00 97.12 113 PHE A C 1
ATOM 845 O O . PHE A 1 113 ? -1.907 -2.727 -3.467 1.00 97.12 113 PHE A O 1
ATOM 852 N N . ASP A 1 114 ? -2.925 -0.822 -2.849 1.00 97.44 114 ASP A N 1
ATOM 853 C CA . ASP A 1 114 ? -3.256 -0.363 -4.200 1.00 97.44 114 ASP A CA 1
ATOM 854 C C . ASP A 1 114 ? -4.093 -1.390 -4.986 1.00 97.44 114 ASP A C 1
ATOM 856 O O . ASP A 1 114 ? -3.949 -1.557 -6.199 1.00 97.44 114 ASP A O 1
ATOM 860 N N . VAL A 1 115 ? -4.966 -2.140 -4.309 1.00 97.38 115 VAL A N 1
ATOM 861 C CA . VAL A 1 115 ? -5.849 -3.106 -4.973 1.00 97.38 115 VAL A CA 1
ATOM 862 C C . VAL A 1 115 ? -7.235 -2.497 -5.108 1.00 97.38 115 VAL A C 1
ATOM 864 O O . VAL A 1 115 ? -7.990 -2.385 -4.144 1.00 97.38 115 VAL A O 1
ATOM 867 N N . ILE A 1 116 ? -7.576 -2.125 -6.337 1.00 97.12 116 ILE A N 1
ATOM 868 C CA . ILE A 1 116 ? -8.809 -1.434 -6.697 1.00 97.12 116 ILE A CA 1
ATOM 869 C C . ILE A 1 116 ? -9.745 -2.417 -7.398 1.00 97.12 116 ILE A C 1
ATOM 871 O O . ILE A 1 116 ? -9.480 -2.884 -8.505 1.00 97.12 116 ILE A O 1
ATOM 875 N N . GLY A 1 117 ? -10.863 -2.715 -6.734 1.00 92.44 117 GLY A N 1
ATOM 876 C CA . GLY A 1 117 ? -11.980 -3.456 -7.319 1.00 92.44 117 GLY A CA 1
ATOM 877 C C . GLY A 1 117 ? -12.937 -2.526 -8.062 1.00 92.44 117 GLY A C 1
ATOM 878 O O . GLY A 1 117 ? -12.952 -2.492 -9.290 1.00 92.44 117 GLY A O 1
ATOM 879 N N . ASP A 1 118 ? -13.736 -1.767 -7.307 1.00 92.12 118 ASP A N 1
ATOM 880 C CA . ASP A 1 118 ? -14.623 -0.729 -7.841 1.00 92.12 118 ASP A CA 1
ATOM 881 C C . ASP A 1 118 ? -13.931 0.648 -7.751 1.00 92.12 118 ASP A C 1
ATOM 883 O O . ASP A 1 118 ? -13.587 1.082 -6.644 1.00 92.12 118 ASP A O 1
ATOM 887 N N . PRO A 1 119 ? -13.737 1.370 -8.873 1.00 90.94 119 PRO A N 1
ATOM 888 C CA . PRO A 1 119 ? -13.176 2.720 -8.864 1.00 90.94 119 PRO A CA 1
ATOM 889 C C . PRO A 1 119 ? -13.918 3.705 -7.950 1.00 90.94 119 PRO A C 1
ATOM 891 O O . PRO A 1 119 ? -13.302 4.634 -7.433 1.00 90.94 119 PRO A O 1
ATOM 894 N N . ALA A 1 120 ? -15.223 3.516 -7.722 1.00 91.75 120 ALA A N 1
ATOM 895 C CA . ALA A 1 120 ? -16.001 4.384 -6.843 1.00 91.75 120 ALA A CA 1
ATOM 896 C C . ALA A 1 120 ? -15.564 4.282 -5.373 1.00 91.75 120 ALA A C 1
ATOM 898 O O . ALA A 1 120 ? -15.624 5.276 -4.647 1.00 91.75 120 ALA A O 1
ATOM 899 N N . ASP A 1 121 ? -15.112 3.105 -4.936 1.00 90.31 121 ASP A N 1
ATOM 900 C CA . ASP A 1 121 ? -14.633 2.898 -3.569 1.00 90.31 121 ASP A CA 1
ATOM 901 C C . ASP A 1 121 ? -13.185 3.393 -3.398 1.00 90.31 121 ASP A C 1
ATOM 903 O O . ASP A 1 121 ? -12.828 3.886 -2.326 1.00 90.31 121 ASP A O 1
ATOM 907 N N . ALA A 1 122 ? -12.379 3.380 -4.469 1.00 95.25 122 ALA A N 1
ATOM 908 C CA . ALA A 1 122 ? -11.021 3.934 -4.467 1.00 95.25 122 ALA A CA 1
ATOM 909 C C . ALA A 1 122 ? -10.988 5.457 -4.252 1.00 95.25 122 ALA A C 1
ATOM 911 O O . ALA A 1 122 ? -10.036 5.967 -3.670 1.00 95.25 122 ALA A O 1
ATOM 912 N N . LEU A 1 123 ? -12.050 6.188 -4.619 1.00 97.81 123 LEU A N 1
ATOM 913 C CA . LEU A 1 123 ? -12.147 7.632 -4.349 1.00 97.81 123 LEU A CA 1
ATOM 914 C C . LEU A 1 123 ? -11.999 7.959 -2.858 1.00 97.81 123 LEU A C 1
ATOM 916 O O . LEU A 1 123 ? -11.487 9.019 -2.502 1.00 97.81 123 LEU A O 1
ATOM 920 N N . VAL A 1 124 ? -12.456 7.058 -1.981 1.00 97.62 124 VAL A N 1
ATOM 921 C CA . VAL A 1 124 ? -12.300 7.227 -0.535 1.00 97.62 124 VAL A CA 1
ATOM 922 C C . VAL A 1 124 ? -10.822 7.122 -0.158 1.00 97.62 124 VAL A C 1
ATOM 924 O O . VAL A 1 124 ? -10.320 7.996 0.540 1.00 97.62 124 VAL A O 1
ATOM 927 N N . ALA A 1 125 ? -10.124 6.099 -0.655 1.00 97.19 125 ALA A N 1
ATOM 928 C CA . ALA A 1 125 ? -8.698 5.896 -0.405 1.00 97.19 125 ALA A CA 1
ATOM 929 C C . ALA A 1 125 ? -7.857 7.079 -0.903 1.00 97.19 125 ALA A C 1
ATOM 931 O O . ALA A 1 125 ? -7.069 7.627 -0.141 1.00 97.19 125 ALA A O 1
ATOM 932 N N . PHE A 1 126 ? -8.113 7.548 -2.125 1.00 98.00 126 PHE A N 1
ATOM 933 C CA . PHE A 1 126 ? -7.402 8.678 -2.728 1.00 98.00 126 PHE A CA 1
ATOM 934 C C . PHE A 1 126 ? -7.571 9.971 -1.923 1.00 98.00 126 PHE A C 1
ATOM 936 O O . PHE A 1 126 ? -6.617 10.698 -1.647 1.00 98.00 126 PHE A O 1
ATOM 943 N N . ALA A 1 127 ? -8.800 10.259 -1.480 1.00 97.94 127 ALA A N 1
ATOM 944 C CA . ALA A 1 127 ? -9.043 11.419 -0.631 1.00 97.94 127 ALA A CA 1
ATOM 945 C C . ALA A 1 127 ? -8.370 11.285 0.746 1.00 97.94 127 ALA A C 1
ATOM 947 O O . ALA A 1 127 ? -7.889 12.285 1.276 1.00 97.94 127 ALA A O 1
ATOM 948 N N . LEU A 1 128 ? -8.316 10.080 1.324 1.00 96.81 128 LEU A N 1
ATOM 949 C CA . LEU A 1 128 ? -7.589 9.832 2.573 1.00 96.81 128 LEU A CA 1
ATOM 950 C C . LEU A 1 128 ? -6.073 9.997 2.388 1.00 96.81 128 LEU A C 1
ATOM 952 O O . LEU A 1 128 ? -5.446 10.635 3.234 1.00 96.81 128 LEU A O 1
ATOM 956 N N . GLY A 1 129 ? -5.499 9.526 1.279 1.00 95.44 129 GLY A N 1
ATOM 957 C CA . GLY A 1 129 ? -4.096 9.768 0.925 1.00 95.44 129 GLY A CA 1
ATOM 958 C C . GLY A 1 129 ? -3.781 11.265 0.870 1.00 95.44 129 GLY A C 1
ATOM 959 O O . GLY A 1 129 ? -2.901 11.748 1.585 1.00 95.44 129 GLY A O 1
ATOM 960 N N . ALA A 1 130 ? -4.596 12.036 0.141 1.00 95.44 130 ALA A N 1
ATOM 961 C CA . ALA A 1 130 ? -4.457 13.492 0.055 1.00 95.44 130 ALA A CA 1
ATOM 962 C C . ALA A 1 130 ? -4.580 14.202 1.421 1.00 95.44 130 ALA A C 1
ATOM 964 O O . ALA A 1 130 ? -3.866 15.163 1.700 1.00 95.44 130 ALA A O 1
ATOM 965 N N . LEU A 1 131 ? -5.462 13.743 2.316 1.00 94.19 131 LEU A N 1
ATOM 966 C CA . LEU A 1 131 ? -5.582 14.319 3.664 1.00 94.19 131 LEU A CA 1
ATOM 967 C C . LEU A 1 131 ? -4.325 14.092 4.521 1.00 94.19 131 LEU A C 1
ATOM 969 O O . LEU A 1 131 ? -3.993 14.951 5.348 1.00 94.19 131 LEU A O 1
ATOM 973 N N . GLY A 1 132 ? -3.609 12.986 4.300 1.00 89.31 132 GLY A N 1
ATOM 974 C CA . GLY A 1 132 ? -2.327 12.702 4.946 1.00 89.31 132 GLY A CA 1
ATOM 975 C C . GLY A 1 132 ? -1.240 13.704 4.560 1.00 89.31 132 GLY A C 1
ATOM 976 O O . GLY A 1 132 ? -0.539 14.228 5.427 1.00 89.31 132 GLY A O 1
ATOM 977 N N . THR A 1 133 ? -1.156 14.057 3.275 1.00 85.06 133 THR A N 1
ATOM 978 C CA . THR A 1 133 ? -0.090 14.925 2.741 1.00 85.06 133 THR A CA 1
ATOM 979 C C . THR A 1 133 ? -0.280 16.405 3.066 1.00 85.06 133 THR A C 1
ATOM 981 O O . THR A 1 133 ? 0.700 17.113 3.297 1.00 85.06 133 THR A O 1
ATOM 984 N N . LEU A 1 134 ? -1.524 16.874 3.222 1.00 78.94 134 LEU A N 1
ATOM 985 C CA . LEU A 1 134 ? -1.845 18.279 3.526 1.00 78.94 134 LEU A CA 1
ATOM 986 C C . LEU A 1 134 ? -1.177 18.832 4.808 1.00 78.94 134 LEU A C 1
ATOM 988 O O . LEU A 1 134 ? -1.167 20.041 5.015 1.00 78.94 134 LEU A O 1
ATOM 992 N N . GLY A 1 135 ? -0.683 17.968 5.705 1.00 55.62 135 GLY A N 1
ATOM 993 C CA . GLY A 1 135 ? 0.093 18.367 6.891 1.00 55.62 135 GLY A CA 1
ATOM 994 C C . GLY A 1 135 ? 1.612 18.199 6.742 1.00 55.62 135 GLY A C 1
ATOM 995 O O . GLY A 1 135 ? 2.365 18.848 7.464 1.00 55.62 135 GLY A O 1
ATOM 996 N N . ALA A 1 136 ? 2.060 17.365 5.800 1.00 54.03 136 ALA A N 1
ATOM 997 C CA . ALA A 1 136 ? 3.469 17.086 5.529 1.00 54.03 136 ALA A CA 1
ATOM 998 C C . ALA A 1 136 ? 4.104 18.162 4.627 1.00 54.03 136 ALA A C 1
ATOM 1000 O O . ALA A 1 136 ? 5.232 18.593 4.870 1.00 54.03 136 ALA A O 1
ATOM 1001 N N . ASP A 1 137 ? 3.354 18.681 3.649 1.00 41.97 137 ASP A N 1
ATOM 1002 C CA . ASP A 1 137 ? 3.850 19.682 2.690 1.00 41.97 137 ASP A CA 1
ATOM 1003 C C . ASP A 1 137 ? 4.095 21.067 3.321 1.00 41.97 137 ASP A C 1
ATOM 1005 O O . ASP A 1 137 ? 4.924 21.846 2.841 1.00 41.97 137 ASP A O 1
ATOM 1009 N N . GLY A 1 138 ? 3.457 21.358 4.461 1.00 34.16 138 GLY A N 1
ATOM 1010 C CA . GLY A 1 138 ? 3.735 22.553 5.267 1.00 34.16 138 GLY A CA 1
ATOM 1011 C C . GLY A 1 138 ? 5.134 22.567 5.899 1.00 34.16 138 GLY A C 1
ATOM 1012 O O . GLY A 1 138 ? 5.608 23.627 6.298 1.00 34.16 138 GLY A O 1
ATOM 1013 N N . ALA A 1 139 ? 5.820 21.419 5.959 1.00 35.94 139 ALA A N 1
ATOM 1014 C CA . ALA A 1 139 ? 7.199 21.322 6.438 1.00 35.94 139 ALA A CA 1
ATOM 1015 C C . ALA A 1 139 ? 8.248 21.456 5.316 1.00 35.94 139 ALA A C 1
ATOM 1017 O O . ALA A 1 139 ? 9.411 21.732 5.610 1.00 35.94 139 ALA A O 1
ATOM 1018 N N . ALA A 1 140 ? 7.856 21.299 4.043 1.00 30.97 140 ALA A N 1
ATOM 1019 C CA . ALA A 1 140 ? 8.782 21.275 2.905 1.00 30.97 140 ALA A CA 1
ATOM 1020 C C . ALA A 1 140 ? 8.645 22.466 1.930 1.00 30.97 140 ALA A C 1
ATOM 1022 O O . ALA A 1 140 ? 9.563 22.697 1.143 1.00 30.97 140 ALA A O 1
ATOM 1023 N N . ALA A 1 141 ? 7.552 23.243 1.967 1.00 28.94 141 ALA A N 1
ATOM 1024 C CA . ALA A 1 141 ? 7.216 24.172 0.878 1.00 28.94 141 ALA A CA 1
ATOM 1025 C C . ALA A 1 141 ? 7.339 25.686 1.160 1.00 28.94 141 ALA A C 1
ATOM 1027 O O . ALA A 1 141 ? 7.029 26.480 0.271 1.00 28.94 141 ALA A O 1
ATOM 1028 N N . THR A 1 142 ? 7.825 26.148 2.318 1.00 27.09 142 THR A N 1
ATOM 1029 C CA . THR A 1 142 ? 8.007 27.598 2.541 1.00 27.09 142 THR A CA 1
ATOM 1030 C C . THR A 1 142 ? 9.413 27.954 3.006 1.00 27.09 142 THR A C 1
ATOM 1032 O O . THR A 1 142 ? 9.748 27.834 4.179 1.00 27.09 142 THR A O 1
ATOM 1035 N N . GLY A 1 143 ? 10.210 28.519 2.093 1.00 26.61 143 GLY A N 1
ATOM 1036 C CA . GLY A 1 143 ? 11.376 29.361 2.402 1.00 26.61 143 GLY A CA 1
ATOM 1037 C C . GLY A 1 143 ? 10.979 30.713 3.016 1.00 26.61 143 GLY A C 1
ATOM 1038 O O . GLY A 1 143 ? 11.483 31.757 2.612 1.00 26.61 143 GLY A O 1
ATOM 1039 N N . GLY A 1 144 ? 10.033 30.690 3.951 1.00 24.44 144 GLY A N 1
ATOM 1040 C CA . GLY A 1 144 ? 9.557 31.814 4.742 1.00 24.44 144 GLY A CA 1
ATOM 1041 C C . GLY A 1 144 ? 9.425 31.342 6.184 1.00 24.44 144 GLY A C 1
ATOM 1042 O O . GLY A 1 144 ? 9.014 30.211 6.417 1.00 24.44 144 GLY A O 1
ATOM 1043 N N . ASP A 1 145 ? 9.818 32.203 7.115 1.00 28.06 145 ASP A N 1
ATOM 1044 C CA . ASP A 1 145 ? 10.133 31.976 8.536 1.00 28.06 145 ASP A CA 1
ATOM 1045 C C . ASP A 1 145 ? 8.982 31.468 9.445 1.00 28.06 145 ASP A C 1
ATOM 1047 O O . ASP A 1 145 ? 8.921 31.774 10.633 1.00 28.06 145 ASP A O 1
ATOM 1051 N N . CYS A 1 146 ? 8.065 30.658 8.920 1.00 28.67 146 CYS A N 1
ATOM 1052 C CA . CYS A 1 146 ? 7.087 29.908 9.693 1.00 28.67 146 CYS A CA 1
ATOM 1053 C C . CYS A 1 146 ? 7.503 28.438 9.697 1.00 28.67 146 CYS A C 1
ATOM 1055 O O . CYS A 1 146 ? 7.035 27.640 8.888 1.00 28.67 146 CYS A O 1
ATOM 1057 N N . ARG A 1 147 ? 8.394 28.073 10.625 1.00 30.31 147 ARG A N 1
ATOM 1058 C CA . ARG A 1 147 ? 8.512 26.671 11.042 1.00 30.31 147 ARG A CA 1
ATOM 1059 C C . ARG A 1 147 ? 7.109 26.182 11.441 1.00 30.31 147 ARG A C 1
ATOM 1061 O O . ARG A 1 147 ? 6.472 26.883 12.233 1.00 30.31 147 ARG A O 1
ATOM 1068 N N . PRO A 1 148 ? 6.624 25.025 10.955 1.00 37.94 148 PRO A N 1
ATOM 1069 C CA . PRO A 1 148 ? 5.505 24.364 11.613 1.00 37.94 148 PRO A CA 1
ATOM 1070 C C . PRO A 1 148 ? 5.869 24.199 13.090 1.00 37.94 148 PRO A C 1
ATOM 1072 O O . PRO A 1 148 ? 7.027 23.918 13.417 1.00 37.94 148 PRO A O 1
ATOM 1075 N N . ASP A 1 149 ? 4.908 24.479 13.967 1.00 34.56 149 ASP A N 1
ATOM 1076 C CA . ASP A 1 149 ? 5.093 24.415 15.412 1.00 34.56 149 ASP A CA 1
ATOM 1077 C C . ASP A 1 149 ? 5.754 23.075 15.756 1.00 34.56 149 ASP A C 1
ATOM 1079 O O . ASP A 1 149 ? 5.233 22.013 15.410 1.00 34.56 149 ASP A O 1
ATOM 1083 N N . ALA A 1 150 ? 6.941 23.113 16.363 1.00 35.78 150 ALA A N 1
ATOM 1084 C CA . ALA A 1 150 ? 7.824 21.956 16.545 1.00 35.78 150 ALA A CA 1
ATOM 1085 C C . ALA A 1 150 ? 7.288 20.926 17.571 1.00 35.78 150 ALA A C 1
ATOM 1087 O O . ALA A 1 150 ? 8.060 20.164 18.149 1.00 35.78 150 ALA A O 1
ATOM 1088 N N . GLY A 1 151 ? 5.974 20.923 17.812 1.00 44.34 151 GLY A N 1
ATOM 1089 C CA . GLY A 1 151 ? 5.264 20.079 18.767 1.00 44.34 151 GLY A CA 1
ATOM 1090 C C . GLY A 1 151 ? 3.880 19.594 18.315 1.00 44.34 151 GLY A C 1
ATOM 1091 O O . GLY A 1 151 ? 3.193 18.983 19.126 1.00 44.34 151 GLY A O 1
ATOM 1092 N N . ALA A 1 152 ? 3.444 19.835 17.071 1.00 59.56 152 ALA A N 1
ATOM 1093 C CA . ALA A 1 152 ? 2.184 19.277 16.570 1.00 59.56 152 ALA A CA 1
ATOM 1094 C C . ALA A 1 152 ? 2.404 17.874 15.975 1.00 59.56 152 ALA A C 1
ATOM 1096 O O . ALA A 1 152 ? 3.139 17.719 15.000 1.00 59.56 152 ALA A O 1
ATOM 1097 N N . ASP A 1 153 ? 1.757 16.856 16.548 1.00 80.00 153 ASP A N 1
ATOM 1098 C CA . ASP A 1 153 ? 1.749 15.492 16.008 1.00 80.00 153 ASP A CA 1
ATOM 1099 C C . ASP A 1 153 ? 1.030 15.473 14.641 1.00 80.00 153 ASP A C 1
ATOM 1101 O O . ASP A 1 153 ? -0.197 15.594 14.551 1.00 80.00 153 ASP A O 1
ATOM 1105 N N . ALA A 1 154 ? 1.808 15.357 13.558 1.00 84.12 154 ALA A N 1
ATOM 1106 C CA . ALA A 1 154 ? 1.303 15.338 12.186 1.00 84.12 154 ALA A CA 1
ATOM 1107 C C . ALA A 1 154 ? 0.349 14.158 11.935 1.00 84.12 154 ALA A C 1
ATOM 1109 O O . ALA A 1 154 ? -0.650 14.324 11.226 1.00 84.12 154 ALA A O 1
ATOM 1110 N N . THR A 1 155 ? 0.607 13.008 12.569 1.00 87.88 155 THR A N 1
ATOM 1111 C CA . THR A 1 155 ? -0.269 11.832 12.525 1.00 87.88 155 THR A CA 1
ATOM 1112 C C . THR A 1 155 ? -1.616 12.169 13.146 1.00 87.88 155 THR A C 1
ATOM 1114 O O . THR A 1 155 ? -2.654 11.963 12.516 1.00 87.88 155 THR A O 1
ATOM 1117 N N . ALA A 1 156 ? -1.615 12.767 14.339 1.00 91.38 156 ALA A N 1
ATOM 1118 C CA . ALA A 1 156 ? -2.844 13.187 15.005 1.00 91.38 156 ALA A CA 1
ATOM 1119 C C . ALA A 1 156 ? -3.648 14.185 14.167 1.00 91.38 156 ALA A C 1
ATOM 1121 O O . ALA A 1 156 ? -4.865 14.047 14.015 1.00 91.38 156 ALA A O 1
ATOM 1122 N N . GLY A 1 157 ? -2.970 15.177 13.584 1.00 91.69 157 GLY A N 1
ATOM 1123 C CA . GLY A 1 157 ? -3.599 16.165 12.712 1.00 91.69 157 GLY A CA 1
ATOM 1124 C C . GLY A 1 157 ? -4.220 15.543 11.457 1.00 91.69 157 GLY A C 1
ATOM 1125 O O . GLY A 1 157 ? -5.317 15.927 11.050 1.00 91.69 157 GLY A O 1
ATOM 1126 N N . ALA A 1 158 ? -3.548 14.579 10.825 1.00 92.81 158 ALA A N 1
ATOM 1127 C CA . ALA A 1 158 ? -4.087 13.839 9.684 1.00 92.81 158 ALA A CA 1
ATOM 1128 C C . ALA A 1 158 ? -5.277 12.949 10.078 1.00 92.81 158 ALA A C 1
ATOM 1130 O O . ALA A 1 158 ? -6.331 13.031 9.444 1.00 92.81 158 ALA A O 1
ATOM 1131 N N . ALA A 1 159 ? -5.164 12.194 11.174 1.00 95.19 159 ALA A N 1
ATOM 1132 C CA . ALA A 1 159 ? -6.232 11.335 11.677 1.00 95.19 159 ALA A CA 1
ATOM 1133 C C . ALA A 1 159 ? -7.506 12.129 12.012 1.00 95.19 159 ALA A C 1
ATOM 1135 O O . ALA A 1 159 ? -8.596 11.744 11.591 1.00 95.19 159 ALA A O 1
ATOM 1136 N N . TRP A 1 160 ? -7.392 13.277 12.693 1.00 95.62 160 TRP A N 1
ATOM 1137 C CA . TRP A 1 160 ? -8.552 14.128 12.988 1.00 95.62 160 TRP A CA 1
ATOM 1138 C C . TRP A 1 160 ? -9.242 14.649 11.727 1.00 95.62 160 TRP A C 1
ATOM 1140 O O . TRP A 1 160 ? -10.467 14.560 11.624 1.00 95.62 160 TRP A O 1
ATOM 1150 N N . ARG A 1 161 ? -8.471 15.141 10.748 1.00 95.75 161 ARG A N 1
ATOM 1151 C CA . ARG A 1 161 ? -9.020 15.616 9.467 1.00 95.75 161 ARG A CA 1
ATOM 1152 C C . ARG A 1 161 ? -9.754 14.500 8.731 1.00 95.75 161 ARG A C 1
ATOM 1154 O O . ARG A 1 161 ? -10.870 14.709 8.261 1.00 95.75 161 ARG A O 1
ATOM 1161 N N . ALA A 1 162 ? -9.167 13.311 8.672 1.00 96.56 162 ALA A N 1
ATOM 1162 C CA . ALA A 1 162 ? -9.802 12.148 8.071 1.00 96.56 162 ALA A CA 1
ATOM 1163 C C . ALA A 1 162 ? -11.098 11.751 8.794 1.00 96.56 162 ALA A C 1
ATOM 1165 O O . ALA A 1 162 ? -12.122 11.592 8.133 1.00 96.56 162 ALA A O 1
ATOM 1166 N N . LEU A 1 163 ? -11.105 11.676 10.130 1.00 96.81 163 LEU A N 1
ATOM 1167 C CA . LEU A 1 163 ? -12.316 11.384 10.912 1.00 96.81 163 LEU A CA 1
ATOM 1168 C C . LEU A 1 163 ? -13.435 12.410 10.673 1.00 96.81 163 LEU A C 1
ATOM 1170 O O . LEU A 1 163 ? -14.606 12.036 10.605 1.00 96.81 163 LEU A O 1
ATOM 1174 N N . GLU A 1 164 ? -13.085 13.688 10.519 1.00 96.31 164 GLU A N 1
ATOM 1175 C CA . GLU A 1 164 ? -14.033 14.760 10.204 1.00 96.31 164 GLU A CA 1
ATOM 1176 C C . GLU A 1 164 ? -14.638 14.606 8.796 1.00 96.31 164 GLU A C 1
ATOM 1178 O O . GLU A 1 164 ? -15.850 14.750 8.615 1.00 96.31 164 GLU A O 1
ATOM 1183 N N . HIS A 1 165 ? -13.813 14.288 7.794 1.00 96.44 165 HIS A N 1
ATOM 1184 C CA . HIS A 1 165 ? -14.228 14.276 6.388 1.00 96.44 165 HIS A CA 1
ATOM 1185 C C . HIS A 1 165 ? -14.875 12.951 5.962 1.00 96.44 165 HIS A C 1
ATOM 1187 O O . HIS A 1 165 ? -15.732 12.944 5.071 1.00 96.44 165 HIS A O 1
ATOM 1193 N N . LEU A 1 166 ? -14.517 11.831 6.599 1.00 96.88 166 LEU A N 1
ATOM 1194 C CA . LEU A 1 166 ? -14.898 10.487 6.163 1.00 96.88 166 LEU A CA 1
ATOM 1195 C C . LEU A 1 166 ? -16.422 10.274 6.039 1.00 96.88 166 LEU A C 1
ATOM 1197 O O . LEU A 1 166 ? -16.845 9.752 5.006 1.00 96.88 166 LEU A O 1
ATOM 1201 N N . PRO A 1 167 ? -17.296 10.708 6.975 1.00 96.06 167 PRO A N 1
ATOM 1202 C CA . PRO A 1 167 ? -18.747 10.570 6.790 1.00 96.06 167 PRO A CA 1
ATOM 1203 C C . PRO A 1 167 ? -19.267 11.288 5.537 1.00 96.06 167 PRO A C 1
ATOM 1205 O O . PRO A 1 167 ? -20.148 10.788 4.828 1.00 96.06 167 PRO A O 1
ATOM 1208 N N . GLY A 1 168 ? -18.714 12.467 5.245 1.00 95.88 168 GLY A N 1
ATOM 1209 C CA . GLY A 1 168 ? -19.034 13.221 4.038 1.00 95.88 168 GLY A CA 1
ATOM 1210 C C . GLY A 1 168 ? -18.550 12.499 2.786 1.00 95.88 168 GLY A C 1
ATOM 1211 O O . GLY A 1 168 ? -19.317 12.347 1.837 1.00 95.88 168 GLY A O 1
ATOM 1212 N N . LEU A 1 169 ? -17.317 12.002 2.811 1.00 95.62 169 LEU A N 1
ATOM 1213 C CA . LEU A 1 169 ? -16.689 11.272 1.714 1.00 95.62 169 LEU A CA 1
ATOM 1214 C C . LEU A 1 169 ? -17.451 9.982 1.365 1.00 95.62 169 LEU A C 1
ATOM 1216 O O . LEU A 1 169 ? -17.684 9.700 0.193 1.00 95.62 169 LEU A O 1
ATOM 1220 N N . LEU A 1 170 ? -17.936 9.246 2.369 1.00 95.50 170 LEU A N 1
ATOM 1221 C CA . LEU A 1 170 ? -18.722 8.021 2.175 1.00 95.50 170 LEU A CA 1
ATOM 1222 C C . LEU A 1 170 ? -20.104 8.277 1.564 1.00 95.50 170 LEU A C 1
ATOM 1224 O O . LEU A 1 170 ? -20.616 7.428 0.831 1.00 95.50 170 LEU A O 1
ATOM 1228 N N . THR A 1 171 ? -20.725 9.417 1.876 1.00 95.56 171 THR A N 1
ATOM 1229 C CA . THR A 1 171 ? -22.115 9.718 1.489 1.00 95.56 171 THR A CA 1
ATOM 1230 C C . THR A 1 171 ? -22.221 10.587 0.241 1.00 95.56 171 THR A C 1
ATOM 1232 O O . THR A 1 171 ? -23.167 10.443 -0.534 1.00 95.56 171 THR A O 1
ATOM 1235 N N . ARG A 1 172 ? -21.272 11.502 0.036 1.00 94.75 172 ARG A N 1
ATOM 1236 C CA . ARG A 1 172 ? -21.256 12.488 -1.052 1.00 94.75 172 ARG A CA 1
ATOM 1237 C C . ARG A 1 172 ? -19.826 12.670 -1.588 1.00 94.75 172 ARG A C 1
ATOM 1239 O O . ARG A 1 172 ? -19.316 13.792 -1.553 1.00 94.75 172 ARG A O 1
ATOM 1246 N N . PRO A 1 173 ? -19.191 11.609 -2.128 1.00 94.00 173 PRO A N 1
ATOM 1247 C CA . PRO A 1 173 ? -17.790 11.648 -2.559 1.00 94.00 173 PRO A CA 1
ATOM 1248 C C . PRO A 1 173 ? -17.510 12.758 -3.579 1.00 94.00 173 PRO A C 1
ATOM 1250 O O . PRO A 1 173 ? -16.459 13.386 -3.522 1.00 94.00 173 PRO A O 1
ATOM 1253 N N . GLY A 1 174 ? -18.478 13.094 -4.440 1.00 94.75 174 GLY A N 1
ATOM 1254 C CA . GLY A 1 174 ? -18.342 14.175 -5.423 1.00 94.75 174 GLY A CA 1
ATOM 1255 C C . GLY A 1 174 ? -18.033 15.561 -4.837 1.00 94.75 174 GLY A C 1
ATOM 1256 O O . GLY A 1 174 ? -17.492 16.402 -5.539 1.00 94.75 174 GLY A O 1
ATOM 1257 N N . GLN A 1 175 ? -18.319 15.818 -3.554 1.00 96.50 175 GLN A N 1
ATOM 1258 C CA . GLN A 1 175 ? -17.967 17.098 -2.912 1.00 96.50 175 GLN A CA 1
ATOM 1259 C C . GLN A 1 175 ? -16.492 17.203 -2.519 1.00 96.50 175 GLN A C 1
ATOM 1261 O O . GLN A 1 175 ? -16.029 18.278 -2.150 1.00 96.50 175 GLN A O 1
ATOM 1266 N N . PHE A 1 176 ? -15.769 16.090 -2.599 1.00 97.31 176 PHE A N 1
ATOM 1267 C CA . PHE A 1 176 ? -14.375 15.961 -2.197 1.00 97.31 176 PHE A CA 1
ATOM 1268 C C . PHE A 1 176 ? -13.463 15.745 -3.410 1.00 97.31 176 PHE A C 1
ATOM 1270 O O . PHE A 1 176 ? -12.344 15.274 -3.246 1.00 97.31 176 PHE A O 1
ATOM 1277 N N . GLU A 1 177 ? -13.912 16.098 -4.622 1.00 97.50 177 GLU A N 1
ATOM 1278 C CA . GLU A 1 177 ? -13.110 15.991 -5.854 1.00 97.50 177 GLU A CA 1
ATOM 1279 C C . GLU A 1 177 ? -11.777 16.733 -5.754 1.00 97.50 177 GLU A C 1
ATOM 1281 O O . GLU A 1 177 ? -10.776 16.268 -6.285 1.00 97.50 177 GLU A O 1
ATOM 1286 N N . GLY A 1 178 ? -11.715 17.827 -4.990 1.00 97.06 178 GLY A N 1
ATOM 1287 C CA . GLY A 1 178 ? -10.445 18.500 -4.709 1.00 97.06 178 GLY A CA 1
ATOM 1288 C C . GLY A 1 178 ? -9.413 17.627 -3.978 1.00 97.06 178 GLY A C 1
ATOM 1289 O O . GLY A 1 178 ? -8.226 17.905 -4.090 1.00 97.06 178 GLY A O 1
ATOM 1290 N N . LEU A 1 179 ? -9.847 16.585 -3.256 1.00 96.69 179 LEU A N 1
ATOM 1291 C CA . LEU A 1 179 ? -8.975 15.636 -2.556 1.00 96.69 179 LEU A CA 1
ATOM 1292 C C . LEU A 1 179 ? -8.634 14.425 -3.437 1.00 96.69 179 LEU A C 1
ATOM 1294 O O . LEU A 1 179 ? -7.462 14.146 -3.648 1.00 96.69 179 LEU A O 1
ATOM 1298 N N . TRP A 1 180 ? -9.635 13.716 -3.974 1.00 97.69 180 TRP A N 1
ATOM 1299 C CA . TRP A 1 180 ? -9.396 12.475 -4.736 1.00 97.69 180 TRP A CA 1
ATOM 1300 C C . TRP A 1 180 ? -9.119 12.689 -6.230 1.00 97.69 180 TRP A C 1
ATOM 1302 O O . TRP A 1 180 ? -8.628 11.785 -6.903 1.00 97.69 180 TRP A O 1
ATOM 1312 N N . GLY A 1 181 ? -9.464 13.854 -6.781 1.00 98.00 181 GLY A N 1
ATOM 1313 C CA . GLY A 1 181 ? -9.435 14.146 -8.217 1.00 98.00 181 GLY A CA 1
ATOM 1314 C C . GLY A 1 181 ? -8.068 13.979 -8.883 1.00 98.00 181 GLY A C 1
ATOM 1315 O O . GLY A 1 181 ? -8.019 13.370 -9.958 1.00 98.00 181 GLY A O 1
ATOM 1316 N N . PRO A 1 182 ? -6.961 14.475 -8.291 1.00 97.50 182 PRO A N 1
ATOM 1317 C CA . PRO A 1 182 ? -5.627 14.316 -8.866 1.00 97.50 182 PRO A CA 1
ATOM 1318 C C . PRO A 1 182 ? -5.227 12.846 -9.051 1.00 97.50 182 PRO A C 1
ATOM 1320 O O . PRO A 1 182 ? -4.875 12.446 -10.161 1.00 97.50 182 PRO A O 1
ATOM 1323 N N . GLU A 1 183 ? -5.357 12.034 -8.001 1.00 97.81 183 GLU A N 1
ATOM 1324 C CA . GLU A 1 183 ? -5.018 10.607 -8.045 1.00 97.81 183 GLU A CA 1
ATOM 1325 C C . GLU A 1 183 ? -5.958 9.835 -8.964 1.00 97.81 183 GLU A C 1
ATOM 1327 O O . GLU A 1 183 ? -5.513 9.096 -9.839 1.00 97.81 183 GLU A O 1
ATOM 1332 N N . HIS A 1 184 ? -7.266 10.092 -8.871 1.00 98.25 184 HIS A N 1
ATOM 1333 C CA . HIS A 1 184 ? -8.239 9.481 -9.767 1.00 98.25 184 HIS A CA 1
ATOM 1334 C C . HIS A 1 184 ? -7.944 9.795 -11.240 1.00 98.25 184 HIS A C 1
ATOM 1336 O O . HIS A 1 184 ? -8.075 8.921 -12.095 1.00 98.25 184 HIS A O 1
ATOM 1342 N N . SER A 1 185 ? -7.501 11.014 -11.555 1.00 98.00 185 SER A N 1
ATOM 1343 C CA . SER A 1 185 ? -7.102 11.381 -12.918 1.00 98.00 185 SER A CA 1
ATOM 1344 C C . SER A 1 185 ? -5.882 10.585 -13.384 1.00 98.00 185 SER A C 1
ATOM 1346 O O . SER A 1 185 ? -5.869 10.101 -14.519 1.00 98.00 185 SER A O 1
ATOM 1348 N N . ALA A 1 186 ? -4.889 10.396 -12.509 1.00 98.12 186 ALA A N 1
ATOM 1349 C CA . ALA A 1 186 ? -3.724 9.565 -12.798 1.00 98.12 186 ALA A CA 1
ATOM 1350 C C . ALA A 1 186 ? -4.101 8.087 -12.984 1.00 98.12 186 ALA A C 1
ATOM 1352 O O . ALA A 1 186 ? -3.669 7.448 -13.946 1.00 98.12 186 ALA A O 1
ATOM 1353 N N . TYR A 1 187 ? -4.983 7.562 -12.131 1.00 98.38 187 TYR A N 1
ATOM 1354 C CA . TYR A 1 187 ? -5.531 6.211 -12.233 1.00 98.38 187 TYR A CA 1
ATOM 1355 C C . TYR A 1 187 ? -6.270 5.987 -13.561 1.00 98.38 187 TYR A C 1
ATOM 1357 O O . TYR A 1 187 ? -5.999 5.017 -14.270 1.00 98.38 187 TYR A O 1
ATOM 1365 N N . GLN A 1 188 ? -7.147 6.915 -13.958 1.00 98.25 188 GLN A N 1
ATOM 1366 C CA . GLN A 1 188 ? -7.858 6.853 -15.241 1.00 98.25 188 GLN A CA 1
ATOM 1367 C C . GLN A 1 188 ? -6.893 6.925 -16.433 1.00 98.25 188 GLN A C 1
ATOM 1369 O O . GLN A 1 188 ? -7.044 6.182 -17.404 1.00 98.25 188 GLN A O 1
ATOM 1374 N N . ALA A 1 189 ? -5.866 7.776 -16.366 1.00 98.12 189 ALA A N 1
ATOM 1375 C CA . ALA A 1 189 ? -4.837 7.844 -17.398 1.00 98.12 189 ALA A CA 1
ATOM 1376 C C . ALA A 1 189 ? -4.018 6.544 -17.490 1.00 98.12 189 ALA A C 1
ATOM 1378 O O . ALA A 1 189 ? -3.702 6.105 -18.598 1.00 98.12 189 ALA A O 1
ATOM 1379 N N . ALA A 1 190 ? -3.716 5.907 -16.357 1.00 98.31 190 ALA A N 1
ATOM 1380 C CA . ALA A 1 190 ? -3.034 4.619 -16.291 1.00 98.31 190 ALA A CA 1
ATOM 1381 C C . ALA A 1 190 ? -3.882 3.470 -16.855 1.00 98.31 190 ALA A C 1
ATOM 1383 O O . ALA A 1 190 ? -3.364 2.662 -17.629 1.00 98.31 190 ALA A O 1
ATOM 1384 N N . LEU A 1 191 ? -5.184 3.423 -16.547 1.00 98.00 191 LEU A N 1
ATOM 1385 C CA . LEU A 1 191 ? -6.119 2.475 -17.165 1.00 98.00 191 LEU A CA 1
ATOM 1386 C C . LEU A 1 191 ? -6.133 2.660 -18.681 1.00 98.00 191 LEU A C 1
ATOM 1388 O O . LEU A 1 191 ? -5.916 1.718 -19.437 1.00 98.00 191 LEU A O 1
ATOM 1392 N N . ALA A 1 192 ? -6.287 3.905 -19.126 1.00 98.00 192 ALA A N 1
ATOM 1393 C CA . ALA A 1 192 ? -6.339 4.244 -20.536 1.00 98.00 192 ALA A CA 1
ATOM 1394 C C . ALA A 1 192 ? -5.013 3.966 -21.273 1.00 98.00 192 ALA A C 1
ATOM 1396 O O . ALA A 1 192 ? -5.038 3.724 -22.479 1.00 98.00 192 ALA A O 1
ATOM 1397 N N . LEU A 1 193 ? -3.866 4.038 -20.587 1.00 98.19 193 LEU A N 1
ATOM 1398 C CA . LEU A 1 193 ? -2.549 3.649 -21.105 1.00 98.19 193 LEU A CA 1
ATOM 1399 C C . LEU A 1 193 ? -2.430 2.125 -21.236 1.00 98.19 193 LEU A C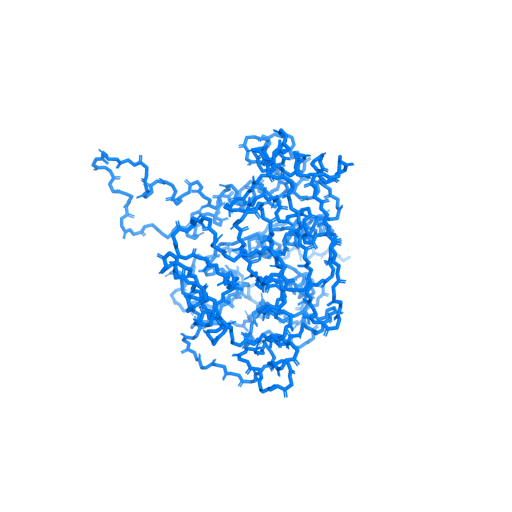 1
ATOM 1401 O O . LEU A 1 193 ? -1.934 1.628 -22.245 1.00 98.19 193 LEU A O 1
ATOM 1405 N N . LYS A 1 194 ? -2.896 1.376 -20.233 1.00 97.94 194 LYS A N 1
ATOM 1406 C CA . LYS A 1 194 ? -2.913 -0.089 -20.266 1.00 97.94 194 LYS A CA 1
ATOM 1407 C C . LYS A 1 194 ? -3.836 -0.609 -21.370 1.00 97.94 194 LYS A C 1
ATOM 1409 O O . LYS A 1 194 ? -3.428 -1.463 -22.151 1.00 97.94 194 LYS A O 1
ATOM 1414 N N . ASP A 1 195 ? -5.043 -0.064 -21.481 1.00 97.25 195 ASP A N 1
ATOM 1415 C CA . ASP A 1 195 ? -6.049 -0.503 -22.455 1.00 97.25 195 ASP A CA 1
ATOM 1416 C C . ASP A 1 195 ? -5.657 -0.190 -23.906 1.00 97.25 195 ASP A C 1
ATOM 1418 O O . ASP A 1 195 ? -6.065 -0.900 -24.824 1.00 97.25 195 ASP A O 1
ATOM 1422 N N . SER A 1 196 ? -4.826 0.835 -24.132 1.00 96.69 196 SER A N 1
ATOM 1423 C CA . SER A 1 196 ? -4.249 1.120 -25.452 1.00 96.69 196 SER A CA 1
ATOM 1424 C C . SER A 1 196 ? -3.009 0.281 -25.782 1.00 96.69 196 SER A C 1
ATOM 1426 O O . SER A 1 196 ? -2.428 0.468 -26.849 1.00 96.69 196 SER A O 1
ATOM 1428 N N . GLY A 1 197 ? -2.595 -0.632 -24.896 1.00 96.44 197 GLY A N 1
ATOM 1429 C CA . GLY A 1 197 ? -1.413 -1.480 -25.072 1.00 96.44 197 GLY A CA 1
ATOM 1430 C C . GLY A 1 197 ? -0.086 -0.822 -24.681 1.00 96.44 197 GLY A C 1
ATOM 1431 O O . GLY A 1 197 ? 0.962 -1.428 -24.878 1.00 96.44 197 GLY A O 1
ATOM 1432 N N . GLY A 1 198 ? -0.112 0.383 -24.099 1.00 97.62 198 GLY A N 1
ATOM 1433 C CA . GLY A 1 198 ? 1.084 1.077 -23.607 1.00 97.62 198 GLY A CA 1
ATOM 1434 C C . GLY A 1 198 ? 1.649 0.495 -22.305 1.00 97.62 198 GLY A C 1
ATOM 1435 O O . GLY A 1 198 ? 2.772 0.823 -21.928 1.00 97.62 198 GLY A O 1
ATOM 1436 N N . VAL A 1 199 ? 0.897 -0.384 -21.629 1.00 98.44 199 VAL A N 1
ATOM 1437 C CA . VAL A 1 199 ? 1.392 -1.225 -20.528 1.00 98.44 199 VAL A CA 1
ATOM 1438 C C . VAL A 1 199 ? 1.117 -2.687 -20.841 1.00 98.44 199 VAL A C 1
ATOM 1440 O O . VAL A 1 199 ? -0.030 -3.074 -21.064 1.00 98.44 199 VAL A O 1
ATOM 1443 N N . VAL A 1 200 ? 2.157 -3.514 -20.775 1.00 98.25 200 VAL A N 1
ATOM 1444 C CA . VAL A 1 200 ? 2.053 -4.974 -20.849 1.00 98.25 200 VAL A CA 1
ATOM 1445 C C . VAL A 1 200 ? 2.506 -5.563 -19.520 1.00 98.25 200 VAL A C 1
ATOM 1447 O O . VAL A 1 200 ? 3.593 -5.244 -19.043 1.00 98.25 200 VAL A O 1
ATOM 1450 N N . ILE A 1 201 ? 1.675 -6.423 -18.930 1.00 98.56 201 ILE A N 1
ATOM 1451 C CA . ILE A 1 201 ? 1.972 -7.122 -17.676 1.00 98.56 201 ILE A CA 1
ATOM 1452 C C . ILE A 1 201 ? 2.091 -8.613 -17.983 1.00 98.56 201 ILE A C 1
ATOM 1454 O O . ILE A 1 201 ? 1.132 -9.233 -18.441 1.00 98.56 201 ILE A O 1
ATOM 1458 N N . GLU A 1 202 ? 3.269 -9.177 -17.738 1.00 98.50 202 GLU A N 1
ATOM 1459 C CA . GLU A 1 202 ? 3.561 -10.604 -17.880 1.00 98.50 202 GLU A CA 1
ATOM 1460 C C . GLU A 1 202 ? 3.829 -11.209 -16.499 1.00 98.50 202 GLU A C 1
ATOM 1462 O O . GLU A 1 202 ? 4.700 -10.740 -15.768 1.00 98.50 202 GLU A O 1
ATOM 1467 N N . GLU A 1 203 ? 3.092 -12.253 -16.123 1.00 98.62 203 GLU A N 1
ATOM 1468 C CA . GLU A 1 203 ? 3.316 -12.950 -14.856 1.00 98.62 203 GLU A CA 1
ATOM 1469 C C . GLU A 1 203 ? 4.270 -14.141 -15.021 1.00 98.62 203 GLU A C 1
ATOM 1471 O O . GLU A 1 203 ? 4.129 -14.980 -15.914 1.00 98.62 203 GLU A O 1
ATOM 1476 N N . HIS A 1 204 ? 5.174 -14.293 -14.057 1.00 98.31 204 HIS A N 1
ATOM 1477 C CA . HIS A 1 204 ? 5.990 -15.478 -13.819 1.00 98.31 204 HIS A CA 1
ATOM 1478 C C . HIS A 1 204 ? 5.654 -16.058 -12.432 1.00 98.31 204 HIS A C 1
ATOM 1480 O O . HIS A 1 204 ? 6.422 -15.891 -11.476 1.00 98.31 204 HIS A O 1
ATOM 1486 N N . PRO A 1 205 ? 4.536 -16.800 -12.284 1.00 96.56 205 PRO A N 1
ATOM 1487 C CA . PRO A 1 205 ? 4.023 -17.208 -10.971 1.00 96.56 205 PRO A CA 1
ATOM 1488 C C . PRO A 1 205 ? 5.000 -18.059 -10.151 1.00 96.56 205 PRO A C 1
ATOM 1490 O O . PRO A 1 205 ? 5.017 -18.002 -8.923 1.00 96.56 205 PRO A O 1
ATOM 1493 N N . ARG A 1 206 ? 5.872 -18.834 -10.816 1.00 96.38 206 ARG A N 1
ATOM 1494 C CA . ARG A 1 206 ? 6.895 -19.642 -10.131 1.00 96.38 206 ARG A CA 1
ATOM 1495 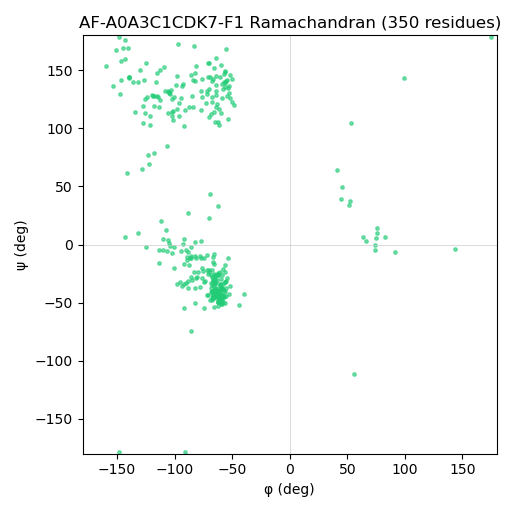C C . ARG A 1 206 ? 7.892 -18.795 -9.349 1.00 96.38 206 ARG A C 1
ATOM 1497 O O . ARG A 1 206 ? 8.438 -19.309 -8.381 1.00 96.38 206 ARG A O 1
ATOM 1504 N N . LEU A 1 207 ? 8.100 -17.539 -9.737 1.00 97.81 207 LEU A N 1
ATOM 1505 C CA . LEU A 1 207 ? 8.997 -16.581 -9.086 1.00 97.81 207 LEU A CA 1
ATOM 1506 C C . LEU A 1 207 ? 8.241 -15.525 -8.267 1.00 97.81 207 LEU A C 1
ATOM 1508 O O . LEU A 1 207 ? 8.883 -14.646 -7.696 1.00 97.81 207 LEU A O 1
ATOM 1512 N N . ASP A 1 208 ? 6.905 -15.607 -8.216 1.00 98.06 208 ASP A N 1
ATOM 1513 C CA . ASP A 1 208 ? 6.036 -14.569 -7.646 1.00 98.06 208 ASP A CA 1
ATOM 1514 C C . ASP A 1 208 ? 6.324 -13.172 -8.236 1.00 98.06 208 ASP A C 1
ATOM 1516 O O . ASP A 1 208 ? 6.333 -12.167 -7.530 1.00 98.06 208 ASP A O 1
ATOM 1520 N N . LEU A 1 209 ? 6.623 -13.130 -9.541 1.00 98.81 209 LEU A N 1
ATOM 1521 C CA . LEU A 1 209 ? 7.102 -11.948 -10.255 1.00 98.81 209 LEU A CA 1
ATOM 1522 C C . LEU A 1 209 ? 6.128 -11.542 -11.364 1.00 98.81 209 LEU A C 1
ATOM 1524 O O . LEU A 1 209 ? 5.835 -12.351 -12.237 1.00 98.81 209 LEU A O 1
ATOM 1528 N N . ALA A 1 210 ? 5.716 -10.279 -11.380 1.00 98.88 210 ALA A N 1
ATOM 1529 C CA . ALA A 1 210 ? 5.093 -9.628 -12.525 1.00 98.88 210 ALA A CA 1
ATOM 1530 C C . ALA A 1 210 ? 6.094 -8.685 -13.198 1.00 98.88 210 ALA A C 1
ATOM 1532 O O . ALA A 1 210 ? 6.726 -7.862 -12.536 1.00 98.88 210 ALA A O 1
ATOM 1533 N N . VAL A 1 211 ? 6.232 -8.793 -14.516 1.00 98.81 211 VAL A N 1
ATOM 1534 C CA . VAL A 1 211 ? 7.040 -7.902 -15.347 1.00 98.81 211 VAL A CA 1
ATOM 1535 C C . VAL A 1 211 ? 6.110 -6.914 -16.035 1.00 98.81 211 VAL A C 1
ATOM 1537 O O . VAL A 1 211 ? 5.290 -7.290 -16.868 1.00 98.81 211 VAL A O 1
ATOM 1540 N N . VAL A 1 212 ? 6.255 -5.641 -15.687 1.00 98.81 212 VAL A N 1
ATOM 1541 C CA . VAL A 1 212 ? 5.492 -4.519 -16.229 1.00 98.81 212 VAL A CA 1
ATOM 1542 C C . VAL A 1 212 ? 6.367 -3.792 -17.236 1.00 98.81 212 VAL A C 1
ATOM 1544 O O . VAL A 1 212 ? 7.352 -3.152 -16.872 1.00 98.81 212 VAL A O 1
ATOM 1547 N N . ARG A 1 213 ? 6.018 -3.886 -18.515 1.00 98.69 213 ARG A N 1
ATOM 1548 C CA . ARG A 1 213 ? 6.675 -3.144 -19.593 1.00 98.69 213 ARG A CA 1
ATOM 1549 C C . ARG A 1 213 ? 5.819 -1.950 -19.959 1.00 98.69 213 ARG A C 1
ATOM 1551 O O . ARG A 1 213 ? 4.635 -2.114 -20.244 1.00 98.69 213 ARG A O 1
ATOM 1558 N N . VAL A 1 214 ? 6.431 -0.777 -19.957 1.00 98.25 214 VAL A N 1
ATOM 1559 C CA . VAL A 1 214 ? 5.770 0.489 -20.250 1.00 98.25 214 VAL A CA 1
ATOM 1560 C C . VAL A 1 214 ? 6.412 1.092 -21.489 1.00 98.25 214 VAL A C 1
ATOM 1562 O O . VAL A 1 214 ? 7.635 1.224 -21.555 1.00 98.25 214 VAL A O 1
ATOM 1565 N N . ASP A 1 215 ? 5.582 1.441 -22.464 1.00 97.19 215 ASP A N 1
ATOM 1566 C CA . ASP A 1 215 ? 6.004 2.170 -23.655 1.00 97.19 215 ASP A CA 1
ATOM 1567 C C . ASP A 1 215 ? 6.360 3.618 -23.274 1.00 97.19 215 ASP A C 1
ATOM 1569 O O . ASP A 1 215 ? 5.487 4.406 -22.898 1.00 97.19 215 ASP A O 1
ATOM 1573 N N . GLU A 1 216 ? 7.654 3.950 -23.328 1.00 95.69 216 GLU A N 1
ATOM 1574 C CA . GLU A 1 216 ? 8.175 5.259 -22.916 1.00 95.69 216 GLU A CA 1
ATOM 1575 C C . GLU A 1 216 ? 7.776 6.398 -23.862 1.00 95.69 216 GLU A C 1
ATOM 1577 O O . GLU A 1 216 ? 7.675 7.550 -23.435 1.00 95.69 216 GLU A O 1
ATOM 1582 N N . ASP A 1 217 ? 7.474 6.064 -25.118 1.00 96.25 217 ASP A N 1
ATOM 1583 C CA . ASP A 1 217 ? 7.071 7.021 -26.146 1.00 96.25 217 ASP A CA 1
ATOM 1584 C C . ASP A 1 217 ? 5.551 7.250 -26.157 1.00 96.25 217 ASP A C 1
ATOM 1586 O O . ASP A 1 217 ? 5.042 8.141 -26.852 1.00 96.25 217 ASP A O 1
ATOM 1590 N N . HIS A 1 218 ? 4.793 6.482 -25.366 1.00 95.75 218 HIS A N 1
ATOM 1591 C CA . HIS A 1 218 ? 3.344 6.578 -25.367 1.00 95.75 218 HIS A CA 1
ATOM 1592 C C . HIS A 1 218 ? 2.875 7.928 -24.786 1.00 95.75 218 HIS A C 1
ATOM 1594 O O . HIS A 1 218 ? 3.175 8.269 -23.636 1.00 95.75 218 HIS A O 1
ATOM 1600 N N . PRO A 1 219 ? 2.030 8.699 -25.499 1.00 92.50 219 PRO A N 1
ATOM 1601 C CA . PRO A 1 219 ? 1.690 10.076 -25.121 1.00 92.50 219 PRO A CA 1
ATOM 1602 C C . PRO A 1 219 ? 0.975 10.205 -23.766 1.00 92.50 219 PRO A C 1
ATOM 1604 O O . PRO A 1 219 ? 1.032 11.261 -23.137 1.00 92.50 219 PRO A O 1
ATOM 1607 N N . ARG A 1 220 ? 0.303 9.138 -23.314 1.00 90.88 220 ARG A N 1
ATOM 1608 C CA . ARG A 1 220 ? -0.412 9.085 -22.024 1.00 90.88 220 ARG A CA 1
ATOM 1609 C C . ARG A 1 220 ? 0.481 8.805 -20.813 1.00 90.88 220 ARG A C 1
ATOM 1611 O O . ARG A 1 220 ? 0.013 8.985 -19.693 1.00 90.88 220 ARG A O 1
ATOM 1618 N N . LEU A 1 221 ? 1.738 8.399 -21.012 1.00 94.12 221 LEU A N 1
ATOM 1619 C CA . LEU A 1 221 ? 2.629 8.018 -19.913 1.00 94.12 221 LEU A CA 1
ATOM 1620 C C . LEU A 1 221 ? 2.804 9.148 -18.890 1.00 94.12 221 LEU A C 1
ATOM 1622 O O . LEU A 1 221 ? 2.728 8.916 -17.688 1.00 94.12 221 LEU A O 1
ATOM 1626 N N . ARG A 1 222 ? 2.941 10.394 -19.361 1.00 93.19 222 ARG A N 1
ATOM 1627 C CA . ARG A 1 222 ? 3.166 11.568 -18.498 1.00 93.19 222 ARG A CA 1
ATOM 1628 C C . ARG A 1 222 ? 2.073 11.812 -17.456 1.00 93.19 222 ARG A C 1
ATOM 1630 O O . ARG A 1 222 ? 2.350 12.433 -16.441 1.00 93.19 222 ARG A O 1
ATOM 1637 N N . SER A 1 223 ? 0.849 11.363 -17.720 1.00 96.25 223 SER A N 1
ATOM 1638 C CA . SER A 1 223 ? -0.295 11.511 -16.814 1.00 96.25 223 SER A CA 1
ATOM 1639 C C . SER A 1 223 ? -0.633 10.233 -16.052 1.00 96.25 223 SER A C 1
ATOM 1641 O O . SER A 1 223 ? -1.516 10.268 -15.212 1.00 96.25 223 SER A O 1
ATOM 1643 N N . ALA A 1 224 ? 0.006 9.106 -16.371 1.00 97.06 224 ALA A N 1
ATOM 1644 C CA . ALA A 1 224 ? -0.352 7.797 -15.831 1.00 97.06 224 ALA A CA 1
ATOM 1645 C C . ALA A 1 224 ? 0.364 7.459 -14.517 1.00 97.06 224 ALA A C 1
ATOM 1647 O O . ALA A 1 224 ? -0.001 6.480 -13.874 1.00 97.06 224 ALA A O 1
ATOM 1648 N N . GLY A 1 225 ? 1.398 8.210 -14.139 1.00 96.06 225 GLY A N 1
ATOM 1649 C CA . GLY A 1 225 ? 2.180 7.952 -12.934 1.00 96.06 225 GLY A CA 1
ATOM 1650 C C . GLY A 1 225 ? 1.541 8.497 -11.657 1.00 96.06 225 GLY A C 1
ATOM 1651 O O . GLY A 1 225 ? 0.814 9.488 -11.690 1.00 96.06 225 GLY A O 1
ATOM 1652 N N . TRP A 1 226 ? 1.863 7.868 -10.528 1.00 95.94 226 TRP A N 1
ATOM 1653 C CA . TRP A 1 226 ? 1.497 8.317 -9.181 1.00 95.94 226 TRP A CA 1
ATOM 1654 C C . TRP A 1 226 ? 2.611 7.942 -8.195 1.00 95.94 226 TRP A C 1
ATOM 1656 O O . TRP A 1 226 ? 3.234 6.893 -8.364 1.00 95.94 226 TRP A O 1
ATOM 1666 N N . GLU A 1 227 ? 2.914 8.818 -7.230 1.00 88.44 227 GLU A N 1
ATOM 1667 C CA . GLU A 1 227 ? 3.933 8.603 -6.180 1.00 88.44 227 GLU A CA 1
ATOM 1668 C C . GLU A 1 227 ? 5.272 8.028 -6.687 1.00 88.44 227 GLU A C 1
ATOM 1670 O O . GLU A 1 227 ? 5.808 7.033 -6.200 1.00 88.44 227 GLU A O 1
ATOM 1675 N N . GLY A 1 228 ? 5.819 8.643 -7.740 1.00 85.81 228 GLY A N 1
ATOM 1676 C CA . GLY A 1 228 ? 7.104 8.240 -8.325 1.00 85.81 228 GLY A CA 1
ATOM 1677 C C . GLY A 1 228 ? 7.065 6.947 -9.152 1.00 85.81 228 GLY A C 1
ATOM 1678 O O . GLY A 1 228 ? 8.085 6.559 -9.724 1.00 85.81 228 GLY A O 1
ATOM 1679 N N . SER A 1 229 ? 5.906 6.296 -9.274 1.00 93.50 229 SER A N 1
ATOM 1680 C CA . SER A 1 229 ? 5.696 5.168 -10.183 1.00 93.50 229 SER A CA 1
ATOM 1681 C C . SER A 1 229 ? 5.355 5.656 -11.589 1.00 93.50 229 SER A C 1
ATOM 1683 O O . SER A 1 229 ? 4.608 6.615 -11.764 1.00 93.50 229 SER A O 1
ATOM 1685 N N . ALA A 1 230 ? 5.872 4.973 -12.614 1.00 94.44 230 ALA A N 1
ATOM 1686 C CA . ALA A 1 230 ? 5.608 5.322 -14.015 1.00 94.44 230 ALA A CA 1
ATOM 1687 C C . ALA A 1 230 ? 4.147 5.083 -14.437 1.00 94.44 230 ALA A C 1
ATOM 1689 O O . ALA A 1 230 ? 3.632 5.751 -15.328 1.00 94.44 230 ALA A O 1
ATOM 1690 N N . VAL A 1 231 ? 3.488 4.125 -13.789 1.00 97.75 231 VAL A N 1
ATOM 1691 C CA . VAL A 1 231 ? 2.076 3.782 -13.965 1.00 97.75 231 VAL A CA 1
ATOM 1692 C C . VAL A 1 231 ? 1.473 3.688 -12.572 1.00 97.75 231 VAL A C 1
ATOM 1694 O O . VAL A 1 231 ? 2.127 3.165 -11.669 1.00 97.75 231 VAL A O 1
ATOM 1697 N N . HIS A 1 232 ? 0.251 4.184 -12.403 1.00 98.31 232 HIS A N 1
ATOM 1698 C CA . HIS A 1 232 ? -0.471 4.163 -11.141 1.00 98.31 232 HIS A CA 1
ATOM 1699 C C . HIS A 1 232 ? -0.460 2.743 -10.541 1.00 98.31 232 HIS A C 1
ATOM 1701 O O . HIS A 1 232 ? -0.951 1.815 -11.203 1.00 98.31 232 HIS A O 1
ATOM 1707 N N . PRO A 1 233 ? 0.048 2.552 -9.307 1.00 97.44 233 PRO A N 1
ATOM 1708 C CA . PRO A 1 233 ? 0.152 1.237 -8.668 1.00 97.44 233 PRO A CA 1
ATOM 1709 C C . PRO A 1 233 ? -1.177 0.480 -8.663 1.00 97.44 233 PRO A C 1
ATOM 1711 O O . PRO A 1 233 ? -1.222 -0.667 -9.097 1.00 97.44 233 PRO A O 1
ATOM 1714 N N . GLY A 1 234 ? -2.273 1.186 -8.363 1.00 97.75 234 GLY A N 1
ATOM 1715 C CA . GLY A 1 234 ? -3.662 0.731 -8.503 1.00 97.75 234 GLY A CA 1
ATOM 1716 C C . GLY A 1 234 ? -3.983 -0.088 -9.759 1.00 97.75 234 GLY A C 1
ATOM 1717 O O . GLY A 1 234 ? -4.683 -1.096 -9.693 1.00 97.75 234 GLY A O 1
ATOM 1718 N N . VAL A 1 235 ? -3.466 0.312 -10.925 1.00 98.31 235 VAL A N 1
ATOM 1719 C CA . VAL A 1 235 ? -3.707 -0.391 -12.199 1.00 98.31 235 VAL A CA 1
ATOM 1720 C C . VAL A 1 235 ? -2.851 -1.649 -12.321 1.00 98.31 235 VAL A C 1
ATOM 1722 O O . VAL A 1 235 ? -3.303 -2.659 -12.861 1.00 98.31 235 VAL A O 1
ATOM 1725 N N . VAL A 1 236 ? -1.618 -1.598 -11.822 1.00 98.38 236 VAL A N 1
ATOM 1726 C CA . VAL A 1 236 ? -0.670 -2.715 -11.869 1.00 98.38 236 VAL A CA 1
ATOM 1727 C C . VAL A 1 236 ? -1.059 -3.785 -10.850 1.00 98.38 236 VAL A C 1
ATOM 1729 O O . VAL A 1 236 ? -1.256 -4.940 -11.218 1.00 98.38 236 VAL A O 1
ATOM 1732 N N . HIS A 1 237 ? -1.213 -3.404 -9.583 1.00 98.06 237 HIS A N 1
ATOM 1733 C CA . HIS A 1 237 ? -1.446 -4.295 -8.445 1.00 98.06 237 HIS A CA 1
ATOM 1734 C C . HIS A 1 237 ? -2.804 -5.004 -8.512 1.00 98.06 237 HIS A C 1
ATOM 1736 O O . HIS A 1 237 ? -2.910 -6.148 -8.068 1.00 98.06 237 HIS A O 1
ATOM 1742 N N . SER A 1 238 ? -3.812 -4.378 -9.131 1.00 97.81 238 SER A N 1
ATOM 1743 C CA . SER A 1 238 ? -5.121 -5.000 -9.396 1.00 97.81 238 SER A CA 1
ATOM 1744 C C . SER A 1 238 ? -5.097 -5.995 -10.561 1.00 97.81 238 SER A C 1
ATOM 1746 O O . SER A 1 238 ? -5.979 -6.843 -10.668 1.00 97.81 238 SER A O 1
ATOM 1748 N N . ALA A 1 239 ? -4.102 -5.905 -11.450 1.00 97.88 239 ALA A N 1
ATOM 1749 C CA . ALA A 1 239 ? -3.987 -6.752 -12.637 1.00 97.88 239 ALA A CA 1
ATOM 1750 C C . ALA A 1 239 ? -3.104 -7.991 -12.428 1.00 97.88 239 ALA A C 1
ATOM 1752 O O . ALA A 1 239 ? -3.010 -8.823 -13.330 1.00 97.88 239 ALA A O 1
ATOM 1753 N N . THR A 1 240 ? -2.451 -8.118 -11.271 1.00 97.94 240 THR A N 1
ATOM 1754 C CA . THR A 1 240 ? -1.566 -9.243 -10.970 1.00 97.94 240 THR A CA 1
ATOM 1755 C C . THR A 1 240 ? -1.720 -9.734 -9.542 1.00 97.94 240 THR A C 1
ATOM 1757 O O . THR A 1 240 ? -1.879 -8.962 -8.595 1.00 97.94 240 THR A O 1
ATOM 1760 N N . SER A 1 241 ? -1.604 -11.049 -9.375 1.00 96.06 241 SER A N 1
ATOM 1761 C CA . SER A 1 241 ? -1.521 -11.662 -8.050 1.00 96.06 241 SER A CA 1
ATOM 1762 C C . SER A 1 241 ? -0.089 -11.701 -7.502 1.00 96.06 241 SER A C 1
ATOM 1764 O O . SER A 1 241 ? 0.083 -11.973 -6.312 1.00 96.06 241 SER A O 1
ATOM 1766 N N . CYS A 1 242 ? 0.926 -11.427 -8.326 1.00 98.31 242 CYS A N 1
ATOM 1767 C CA . CYS A 1 242 ? 2.324 -11.464 -7.916 1.00 98.31 242 CYS A CA 1
ATOM 1768 C C . CYS A 1 242 ? 2.665 -10.330 -6.943 1.00 98.31 242 CYS A C 1
ATOM 1770 O O . CYS A 1 242 ? 2.159 -9.211 -7.073 1.00 98.31 242 CYS A O 1
ATOM 1772 N N . LEU A 1 243 ? 3.538 -10.621 -5.974 1.00 98.00 243 LEU A N 1
ATOM 1773 C CA . LEU A 1 243 ? 3.967 -9.661 -4.947 1.00 98.00 243 LEU A CA 1
ATOM 1774 C C . LEU A 1 243 ? 5.334 -9.023 -5.212 1.00 98.00 243 LEU A C 1
ATOM 1776 O O . LEU A 1 243 ? 5.761 -8.142 -4.462 1.00 98.00 243 LEU A O 1
ATOM 1780 N N . ARG A 1 244 ? 6.009 -9.424 -6.290 1.00 98.56 244 ARG A N 1
ATOM 1781 C CA . ARG A 1 244 ? 7.229 -8.790 -6.796 1.00 98.56 244 ARG A CA 1
ATOM 1782 C C . ARG A 1 244 ? 6.915 -8.186 -8.157 1.00 98.56 244 ARG A C 1
ATOM 1784 O O . ARG A 1 244 ? 6.413 -8.884 -9.034 1.00 98.56 244 ARG A O 1
ATOM 1791 N N . VAL A 1 245 ? 7.206 -6.907 -8.340 1.00 98.75 245 VAL A N 1
ATOM 1792 C CA . VAL A 1 245 ? 6.886 -6.170 -9.567 1.00 98.75 245 VAL A CA 1
ATOM 1793 C C . VAL A 1 245 ? 8.175 -5.617 -10.154 1.00 98.75 245 VAL A C 1
ATOM 1795 O O . VAL A 1 245 ? 8.788 -4.726 -9.568 1.00 98.75 245 VAL A O 1
ATOM 1798 N N . ALA A 1 246 ? 8.606 -6.161 -11.292 1.00 98.75 246 ALA A N 1
ATOM 1799 C CA . ALA A 1 246 ? 9.689 -5.600 -12.088 1.00 98.75 246 ALA A CA 1
ATOM 1800 C C . ALA A 1 246 ? 9.112 -4.637 -13.125 1.00 98.75 246 ALA A C 1
ATOM 1802 O O . ALA A 1 246 ? 8.403 -5.069 -14.030 1.00 98.75 246 ALA A O 1
ATOM 1803 N N . THR A 1 247 ? 9.444 -3.355 -13.032 1.00 98.69 247 THR A N 1
ATOM 1804 C CA . THR A 1 247 ? 8.981 -2.333 -13.975 1.00 98.69 247 THR A CA 1
ATOM 1805 C C . THR A 1 247 ? 10.102 -1.968 -14.938 1.00 98.69 247 THR A C 1
ATOM 1807 O O . THR A 1 247 ? 11.234 -1.727 -14.522 1.00 98.69 247 THR A O 1
ATOM 1810 N N . VAL A 1 248 ? 9.785 -1.921 -16.230 1.00 98.56 248 VAL A N 1
ATOM 1811 C CA . VAL A 1 248 ? 10.693 -1.573 -17.326 1.00 98.56 248 VAL A CA 1
ATOM 1812 C C . VAL A 1 248 ? 10.076 -0.430 -18.125 1.00 98.56 248 VAL A C 1
ATOM 1814 O O . VAL A 1 248 ? 9.064 -0.628 -18.797 1.00 98.56 248 VAL A O 1
ATOM 1817 N N . VAL A 1 249 ? 10.706 0.744 -18.071 1.00 97.81 249 VAL A N 1
ATOM 1818 C CA . VAL A 1 249 ? 10.340 1.938 -18.848 1.00 97.81 249 VAL A CA 1
ATOM 1819 C C . VAL A 1 249 ? 11.552 2.333 -19.681 1.00 97.81 249 VAL A C 1
ATOM 1821 O O . VAL A 1 249 ? 12.526 2.858 -19.135 1.00 97.81 249 VAL A O 1
ATOM 1824 N N . GLY A 1 250 ? 11.543 2.018 -20.976 1.00 95.94 250 GLY A N 1
ATOM 1825 C CA . GLY A 1 250 ? 12.719 2.217 -21.824 1.00 95.94 250 GLY A CA 1
ATOM 1826 C C . GLY A 1 250 ? 13.946 1.501 -21.266 1.00 95.94 250 GLY A C 1
ATOM 1827 O O . GLY A 1 250 ? 13.985 0.270 -21.216 1.00 95.94 250 GLY A O 1
ATOM 1828 N N . ARG A 1 251 ? 14.929 2.283 -20.796 1.00 97.38 251 ARG A N 1
ATOM 1829 C CA . ARG A 1 251 ? 16.157 1.809 -20.127 1.00 97.38 251 ARG A CA 1
ATOM 1830 C C . ARG A 1 251 ? 16.219 2.068 -18.616 1.00 97.38 251 ARG A C 1
ATOM 1832 O O . ARG A 1 251 ? 17.278 1.924 -18.004 1.00 97.38 251 ARG A O 1
ATOM 1839 N N . ARG A 1 252 ? 15.104 2.455 -17.999 1.00 97.75 252 ARG A N 1
ATOM 1840 C CA . ARG A 1 252 ? 14.961 2.610 -16.544 1.00 97.75 252 ARG A CA 1
ATOM 1841 C C . ARG A 1 252 ? 14.222 1.403 -15.990 1.00 97.75 252 ARG A C 1
ATOM 1843 O O . ARG A 1 252 ? 13.124 1.085 -16.451 1.00 97.75 252 ARG A O 1
ATOM 1850 N N . TYR A 1 253 ? 14.823 0.732 -15.010 1.00 98.25 253 TYR A N 1
ATOM 1851 C CA . TYR A 1 253 ? 14.255 -0.482 -14.431 1.00 98.25 253 TYR A CA 1
ATOM 1852 C C . TYR A 1 253 ? 14.209 -0.419 -12.912 1.00 98.25 253 TYR A C 1
ATOM 1854 O O . TYR A 1 253 ? 15.065 0.191 -12.269 1.00 98.25 253 TYR A O 1
ATOM 1862 N N . SER A 1 254 ? 13.229 -1.105 -12.342 1.00 98.12 254 SER A N 1
ATOM 1863 C CA . SER A 1 254 ? 13.142 -1.341 -10.908 1.00 98.12 254 SER A CA 1
ATOM 1864 C C . SER A 1 254 ? 12.511 -2.698 -10.628 1.00 98.12 254 SER A C 1
ATOM 1866 O O . SER A 1 254 ? 11.811 -3.256 -11.470 1.00 98.12 254 SER A O 1
ATOM 1868 N N . LEU A 1 255 ? 12.769 -3.239 -9.442 1.00 98.62 255 LEU A N 1
ATOM 1869 C CA . LEU A 1 255 ? 12.051 -4.376 -8.878 1.00 98.62 255 LEU A CA 1
ATOM 1870 C C . LEU A 1 255 ? 11.573 -3.988 -7.482 1.00 98.62 255 LEU A C 1
ATOM 1872 O O . LEU A 1 255 ? 12.397 -3.690 -6.622 1.00 98.62 255 LEU A O 1
ATOM 1876 N N . ARG A 1 256 ? 10.262 -4.000 -7.248 1.00 98.25 256 ARG A N 1
ATOM 1877 C CA . ARG A 1 256 ? 9.656 -3.644 -5.962 1.00 98.25 256 ARG A CA 1
ATOM 1878 C C . ARG A 1 256 ? 8.941 -4.839 -5.348 1.00 98.25 256 ARG A C 1
ATOM 1880 O O . ARG A 1 256 ? 8.255 -5.585 -6.045 1.00 98.25 256 ARG A O 1
ATOM 1887 N N . TYR A 1 257 ? 9.076 -4.992 -4.036 1.00 98.44 257 TYR A N 1
ATOM 1888 C CA . TYR A 1 257 ? 8.172 -5.830 -3.256 1.00 98.44 257 TYR A CA 1
ATOM 1889 C C . TYR A 1 257 ? 6.931 -5.027 -2.874 1.00 98.44 257 TYR A C 1
ATOM 1891 O O . TYR A 1 257 ? 7.045 -3.946 -2.295 1.00 98.44 257 TYR A O 1
ATOM 1899 N N . ARG A 1 258 ? 5.754 -5.576 -3.166 1.00 97.69 258 ARG A N 1
ATOM 1900 C CA . ARG A 1 258 ? 4.472 -5.010 -2.738 1.00 97.69 258 ARG A CA 1
ATOM 1901 C C . ARG A 1 258 ? 4.319 -5.069 -1.216 1.00 97.69 258 ARG A C 1
ATOM 1903 O O . ARG A 1 258 ? 4.895 -5.965 -0.577 1.00 97.69 258 ARG A O 1
ATOM 1910 N N . TYR A 1 259 ? 3.548 -4.146 -0.644 1.00 96.75 259 TYR A N 1
ATOM 1911 C CA . TYR A 1 259 ? 3.341 -4.052 0.805 1.00 96.75 259 TYR A CA 1
ATOM 1912 C C . TYR A 1 259 ? 2.759 -5.342 1.395 1.00 96.75 259 TYR A C 1
ATOM 1914 O O . TYR A 1 259 ? 3.200 -5.793 2.448 1.00 96.75 259 TYR A O 1
ATOM 1922 N N . GLU A 1 260 ? 1.912 -6.053 0.650 1.00 97.62 260 GLU A N 1
ATOM 1923 C CA . GLU A 1 260 ? 1.337 -7.340 1.057 1.00 97.62 260 GLU A CA 1
ATOM 1924 C C . GLU A 1 260 ? 2.376 -8.414 1.407 1.00 97.62 260 GLU A C 1
ATOM 1926 O O . GLU A 1 260 ? 2.071 -9.362 2.125 1.00 97.62 260 GLU A O 1
ATOM 1931 N N . SER A 1 261 ? 3.603 -8.307 0.887 1.00 96.75 261 SER A N 1
ATOM 1932 C CA . SER A 1 261 ? 4.695 -9.223 1.248 1.00 96.75 261 SER A CA 1
ATOM 1933 C C . SER A 1 261 ? 5.399 -8.855 2.560 1.00 96.75 261 SER A C 1
ATOM 1935 O O . SER A 1 261 ? 6.212 -9.638 3.053 1.00 96.75 261 SER A O 1
ATOM 1937 N N . TRP A 1 262 ? 5.106 -7.675 3.115 1.00 96.19 262 TRP A N 1
ATOM 1938 C CA . TRP A 1 262 ? 5.578 -7.221 4.420 1.00 96.19 262 TRP A CA 1
ATOM 1939 C C . TRP A 1 262 ? 4.633 -7.615 5.551 1.00 96.19 262 TRP A C 1
ATOM 1941 O O . TRP A 1 262 ? 5.128 -7.884 6.634 1.00 96.19 262 TRP A O 1
ATOM 1951 N N . VAL A 1 263 ? 3.318 -7.671 5.311 1.00 94.56 263 VAL A N 1
ATOM 1952 C CA . VAL A 1 263 ? 2.282 -7.920 6.334 1.00 94.56 263 VAL A CA 1
ATOM 1953 C C . VAL A 1 263 ? 1.817 -9.374 6.406 1.00 94.56 263 VAL A C 1
ATOM 1955 O O . VAL A 1 263 ? 2.162 -10.223 5.578 1.00 94.56 263 VAL A O 1
ATOM 1958 N N . ARG A 1 264 ? 0.991 -9.684 7.413 1.00 92.38 264 ARG A N 1
ATOM 1959 C CA . ARG A 1 264 ? 0.336 -10.989 7.534 1.00 92.38 264 ARG A CA 1
ATOM 1960 C C . ARG A 1 264 ? -1.029 -10.972 6.857 1.00 92.38 264 ARG A C 1
ATOM 1962 O O . ARG A 1 264 ? -2.016 -10.540 7.441 1.00 92.38 264 ARG A O 1
ATOM 1969 N N . LEU A 1 265 ? -1.089 -11.540 5.664 1.00 94.88 265 LEU A N 1
ATOM 1970 C CA . LEU A 1 265 ? -2.350 -11.834 4.995 1.00 94.88 265 LEU A CA 1
ATOM 1971 C C . LEU A 1 265 ? -2.969 -13.152 5.492 1.00 94.88 265 LEU A C 1
ATOM 1973 O O . LEU A 1 265 ? -2.299 -14.165 5.685 1.00 94.88 265 LEU A O 1
ATOM 1977 N N . VAL A 1 266 ? -4.285 -13.178 5.646 1.00 94.69 266 VAL A N 1
ATOM 1978 C CA . VAL A 1 266 ? -5.037 -14.394 5.985 1.00 94.69 266 VAL A CA 1
ATOM 1979 C C . VAL A 1 266 ? -5.595 -15.064 4.737 1.00 94.69 266 VAL A C 1
ATOM 1981 O O . VAL A 1 266 ? -5.669 -16.292 4.683 1.00 94.69 266 VAL A O 1
ATOM 1984 N N . SER A 1 267 ? -5.945 -14.285 3.714 1.00 94.06 267 SER A N 1
ATOM 1985 C CA . SER A 1 267 ? -6.481 -14.800 2.450 1.00 94.06 267 SER A CA 1
ATOM 1986 C C . SER A 1 267 ? -5.488 -15.685 1.696 1.00 94.06 267 SER A C 1
ATOM 1988 O O . SER A 1 267 ? -5.890 -16.617 0.998 1.00 94.06 267 SER A O 1
ATOM 1990 N N . ARG A 1 268 ? -4.185 -15.427 1.850 1.00 93.75 268 ARG A N 1
ATOM 1991 C CA . ARG A 1 268 ? -3.091 -16.253 1.325 1.00 93.75 268 ARG A CA 1
ATOM 1992 C C . ARG A 1 268 ? -1.807 -15.972 2.086 1.00 93.75 268 ARG A C 1
ATOM 1994 O O . ARG A 1 268 ? -1.606 -14.856 2.530 1.00 93.75 268 ARG A O 1
ATOM 2001 N N . ARG A 1 269 ? -0.884 -16.932 2.157 1.00 92.81 269 ARG A N 1
ATOM 2002 C CA . ARG A 1 269 ? 0.458 -16.671 2.697 1.00 92.81 269 ARG A CA 1
ATOM 2003 C C . ARG A 1 269 ? 1.356 -16.079 1.597 1.00 92.81 269 ARG A C 1
ATOM 2005 O O . ARG A 1 269 ? 1.587 -16.781 0.611 1.00 92.81 269 ARG A O 1
ATOM 2012 N N . PRO A 1 270 ? 1.872 -14.843 1.743 1.00 93.81 270 PRO A N 1
ATOM 2013 C CA . PRO A 1 270 ? 2.880 -14.292 0.845 1.00 93.81 270 PRO A CA 1
ATOM 2014 C C . PRO A 1 270 ? 4.110 -15.188 0.762 1.00 93.81 270 PRO A C 1
ATOM 2016 O O . PRO A 1 270 ? 4.497 -15.826 1.748 1.00 93.81 270 PRO A O 1
ATOM 2019 N N . ARG A 1 271 ? 4.762 -15.196 -0.402 1.00 94.81 271 ARG A N 1
ATOM 2020 C CA . ARG A 1 271 ? 6.112 -15.743 -0.490 1.00 94.81 271 ARG A CA 1
ATOM 2021 C C . ARG A 1 271 ? 7.041 -14.877 0.373 1.00 94.81 271 ARG A C 1
ATOM 2023 O O . ARG A 1 271 ? 6.998 -13.653 0.233 1.00 94.81 271 ARG A O 1
ATOM 2030 N N . PRO A 1 272 ? 7.883 -15.472 1.236 1.00 95.50 272 PRO A N 1
ATOM 2031 C CA . PRO A 1 272 ? 8.868 -14.710 1.991 1.00 95.50 272 PRO A CA 1
ATOM 2032 C C . PRO A 1 272 ? 9.783 -13.889 1.075 1.00 95.50 272 PRO A C 1
ATOM 2034 O O . PRO A 1 272 ? 10.065 -14.276 -0.068 1.00 95.50 272 PRO A O 1
ATOM 2037 N N . ARG A 1 273 ? 10.259 -12.745 1.565 1.00 97.69 273 ARG A N 1
ATOM 2038 C CA . ARG A 1 273 ? 11.165 -11.904 0.777 1.00 97.69 273 ARG A CA 1
ATOM 2039 C C . ARG A 1 273 ? 12.586 -12.427 0.885 1.00 97.69 273 ARG A C 1
ATOM 2041 O O . ARG A 1 273 ? 13.010 -12.935 1.926 1.00 97.69 273 ARG A O 1
ATOM 2048 N N . VAL A 1 274 ? 13.328 -12.249 -0.197 1.00 98.12 274 VAL A N 1
ATOM 2049 C CA . VAL A 1 274 ? 14.749 -12.578 -0.280 1.00 98.12 274 VAL A CA 1
ATOM 2050 C C . VAL A 1 274 ? 15.584 -11.306 -0.337 1.00 98.12 274 VAL A C 1
ATOM 2052 O O . VAL A 1 274 ? 15.115 -10.263 -0.802 1.00 98.12 274 VAL A O 1
ATOM 2055 N N . ASP A 1 275 ? 16.826 -11.390 0.134 1.00 98.12 275 ASP A N 1
ATOM 2056 C CA . ASP A 1 275 ? 17.759 -10.268 0.086 1.00 98.12 275 ASP A CA 1
ATOM 2057 C C . ASP A 1 275 ? 18.337 -10.097 -1.326 1.00 98.12 275 ASP A C 1
ATOM 2059 O O . ASP A 1 275 ? 19.054 -10.957 -1.842 1.00 98.12 275 ASP A O 1
ATOM 2063 N N . LEU A 1 276 ? 18.026 -8.963 -1.955 1.00 98.62 276 LEU A N 1
ATOM 2064 C CA . LEU A 1 276 ? 18.487 -8.620 -3.298 1.00 98.62 276 LEU A CA 1
ATOM 2065 C C . LEU A 1 276 ? 19.797 -7.820 -3.296 1.00 98.62 276 LEU A C 1
ATOM 2067 O O . LEU A 1 276 ? 20.266 -7.440 -4.369 1.00 98.62 276 LEU A O 1
ATOM 2071 N N . SER A 1 277 ? 20.434 -7.595 -2.142 1.00 98.44 277 SER A N 1
ATOM 2072 C CA . SER A 1 277 ? 21.694 -6.839 -2.042 1.00 98.44 277 SER A CA 1
ATOM 2073 C C . SER A 1 277 ? 22.800 -7.436 -2.920 1.00 98.44 277 SER A C 1
ATOM 2075 O O . SER A 1 277 ? 23.513 -6.720 -3.625 1.00 98.44 277 SER A O 1
ATOM 2077 N N . GLY A 1 278 ? 22.890 -8.770 -2.970 1.00 98.38 278 GLY A N 1
ATOM 2078 C CA . GLY A 1 278 ? 23.827 -9.461 -3.857 1.00 98.38 278 GLY A CA 1
ATOM 2079 C C . GLY A 1 278 ? 23.523 -9.253 -5.347 1.00 98.38 278 GLY A C 1
ATOM 2080 O O . GLY A 1 278 ? 24.448 -9.177 -6.155 1.00 98.38 278 GLY A O 1
ATOM 2081 N N . LEU A 1 279 ? 22.246 -9.135 -5.728 1.00 98.69 279 LEU A N 1
ATOM 2082 C CA . LEU A 1 279 ? 21.851 -8.789 -7.097 1.00 98.69 279 LEU A CA 1
ATOM 2083 C C . LEU A 1 279 ? 22.183 -7.324 -7.409 1.00 98.69 279 LEU A C 1
ATOM 2085 O O . LEU A 1 279 ? 22.742 -7.059 -8.469 1.00 98.69 279 LEU A O 1
ATOM 2089 N N . ALA A 1 280 ? 21.916 -6.399 -6.484 1.00 98.75 280 ALA A N 1
ATOM 2090 C CA . ALA A 1 280 ? 22.260 -4.985 -6.627 1.00 98.75 280 ALA A CA 1
ATOM 2091 C C . ALA A 1 280 ? 23.759 -4.790 -6.911 1.00 98.75 280 ALA A C 1
ATOM 2093 O O . ALA A 1 280 ? 24.140 -4.068 -7.835 1.00 98.75 280 ALA A O 1
ATOM 2094 N N . HIS A 1 281 ? 24.619 -5.512 -6.185 1.00 98.56 281 HIS A N 1
ATOM 2095 C CA . HIS A 1 281 ? 26.060 -5.476 -6.425 1.00 98.56 281 HIS A CA 1
ATOM 2096 C C . HIS A 1 281 ? 26.424 -5.969 -7.832 1.00 98.56 281 HIS A C 1
ATOM 2098 O O . HIS A 1 281 ? 27.157 -5.289 -8.547 1.00 98.56 281 HIS A O 1
ATOM 2104 N N . ARG A 1 282 ? 25.860 -7.104 -8.272 1.00 98.50 282 ARG A N 1
ATOM 2105 C CA . ARG A 1 282 ? 26.113 -7.644 -9.619 1.00 98.50 282 ARG A CA 1
ATOM 2106 C C . ARG A 1 282 ? 25.645 -6.709 -10.730 1.00 98.50 282 ARG A C 1
ATOM 2108 O O . ARG A 1 282 ? 26.369 -6.549 -11.706 1.00 98.50 282 ARG A O 1
ATOM 2115 N N . LEU A 1 283 ? 24.463 -6.104 -10.589 1.00 98.69 283 LEU A N 1
ATOM 2116 C CA . LEU A 1 283 ? 23.955 -5.134 -11.560 1.00 98.69 283 LEU A CA 1
ATOM 2117 C C . LEU A 1 283 ? 24.883 -3.918 -11.637 1.00 98.69 283 LEU A C 1
ATOM 2119 O O . LEU A 1 283 ? 25.279 -3.544 -12.732 1.00 98.69 283 LEU A O 1
ATOM 2123 N N . SER A 1 284 ? 25.320 -3.384 -10.491 1.00 98.56 284 SER A N 1
ATOM 2124 C CA . SER A 1 284 ? 26.278 -2.266 -10.437 1.00 98.56 284 SER A CA 1
ATOM 2125 C C . SER A 1 284 ? 27.602 -2.594 -11.127 1.00 98.56 284 SER A C 1
ATOM 2127 O O . SER A 1 284 ? 28.133 -1.783 -11.872 1.00 98.56 284 SER A O 1
ATOM 2129 N N . SER A 1 285 ? 28.145 -3.798 -10.915 1.00 98.31 285 SER A N 1
ATOM 2130 C CA . SER A 1 285 ? 29.384 -4.225 -11.579 1.00 98.31 285 SER A CA 1
ATOM 2131 C C . SER A 1 285 ? 29.236 -4.421 -13.089 1.00 98.31 285 SER A C 1
ATOM 2133 O O . SER A 1 285 ? 30.240 -4.419 -13.797 1.00 98.31 285 SER A O 1
ATOM 2135 N N . ALA A 1 286 ? 28.014 -4.636 -13.576 1.00 97.94 286 ALA A N 1
ATOM 2136 C CA . ALA A 1 286 ? 27.728 -4.836 -14.990 1.00 97.94 286 ALA A CA 1
ATOM 2137 C C . ALA A 1 286 ? 27.444 -3.519 -15.738 1.00 97.94 286 ALA A C 1
ATOM 2139 O O . ALA A 1 286 ? 27.390 -3.526 -16.968 1.00 97.94 286 ALA A O 1
ATOM 2140 N N . GLU A 1 287 ? 27.274 -2.403 -15.024 1.00 98.06 287 GLU A N 1
ATOM 2141 C CA . GLU A 1 287 ? 27.072 -1.084 -15.621 1.00 98.06 287 GLU A CA 1
ATOM 2142 C C . GLU A 1 287 ? 28.373 -0.542 -16.232 1.00 98.06 287 GLU A C 1
ATOM 2144 O O . GLU A 1 287 ? 29.378 -0.355 -15.545 1.00 98.06 287 GLU A O 1
ATOM 2149 N N . ALA A 1 288 ? 28.358 -0.243 -17.533 1.00 97.06 288 ALA A N 1
ATOM 2150 C CA . ALA A 1 288 ? 29.524 0.278 -18.250 1.00 97.06 288 ALA A CA 1
ATOM 2151 C C . ALA A 1 288 ? 29.859 1.737 -17.890 1.00 97.06 288 ALA A C 1
ATOM 2153 O O . ALA A 1 288 ? 30.993 2.174 -18.079 1.00 97.06 288 ALA A O 1
ATOM 2154 N N . ASP A 1 289 ? 28.881 2.488 -17.381 1.00 96.50 289 ASP A N 1
ATOM 2155 C CA . ASP A 1 289 ? 29.015 3.881 -16.943 1.00 96.50 289 ASP A CA 1
ATOM 2156 C C . ASP A 1 289 ? 29.347 4.011 -15.443 1.00 96.50 289 ASP A C 1
ATOM 2158 O O . ASP A 1 289 ? 29.500 5.123 -14.940 1.00 96.50 289 ASP A O 1
ATOM 2162 N N . GLY A 1 290 ? 29.476 2.888 -14.724 1.00 95.69 290 GLY A N 1
ATOM 2163 C CA . GLY A 1 290 ? 29.694 2.868 -13.277 1.00 95.69 290 GLY A CA 1
ATOM 2164 C C . GLY A 1 290 ? 28.446 3.187 -12.443 1.00 95.69 290 GLY A C 1
ATOM 2165 O O . GLY A 1 290 ? 28.580 3.460 -11.246 1.00 95.69 290 GLY A O 1
ATOM 2166 N N . GLY A 1 291 ? 27.249 3.160 -13.043 1.00 96.75 291 GLY A N 1
ATOM 2167 C CA . GLY A 1 291 ? 25.979 3.337 -12.344 1.00 96.75 291 GLY A CA 1
ATOM 2168 C C . GLY A 1 291 ? 25.806 2.357 -11.178 1.00 96.75 291 GLY A C 1
ATOM 2169 O O . GLY A 1 291 ? 26.180 1.185 -11.253 1.00 96.75 291 GLY A O 1
ATOM 2170 N N . ARG A 1 292 ? 25.227 2.833 -10.069 1.00 98.12 292 ARG A N 1
ATOM 2171 C CA . ARG A 1 292 ? 25.029 2.020 -8.861 1.00 98.12 292 ARG A CA 1
ATOM 2172 C C . ARG A 1 292 ? 23.576 1.625 -8.687 1.00 98.12 292 ARG A C 1
ATOM 2174 O O . ARG A 1 292 ? 22.683 2.464 -8.736 1.00 98.12 292 ARG A O 1
ATOM 2181 N N . TRP A 1 293 ? 23.364 0.345 -8.427 1.00 98.62 293 TRP A N 1
ATOM 2182 C CA . TRP A 1 293 ? 22.089 -0.229 -8.027 1.00 98.62 293 TRP A CA 1
ATOM 2183 C C . TRP A 1 293 ? 22.061 -0.418 -6.517 1.00 98.62 293 TRP A C 1
ATOM 2185 O O . TRP A 1 293 ? 23.025 -0.914 -5.929 1.00 98.62 293 TRP A O 1
ATOM 2195 N N . ARG A 1 294 ? 20.934 -0.074 -5.897 1.00 98.31 294 ARG A N 1
ATOM 2196 C CA . ARG A 1 294 ? 20.697 -0.247 -4.464 1.00 98.31 294 ARG A CA 1
ATOM 2197 C C . ARG A 1 294 ? 19.415 -1.024 -4.237 1.00 98.31 294 ARG A C 1
ATOM 2199 O O . ARG A 1 294 ? 18.432 -0.819 -4.943 1.00 98.31 294 ARG A O 1
ATOM 2206 N N . PHE A 1 295 ? 19.450 -1.901 -3.240 1.00 98.56 295 PHE A N 1
ATOM 2207 C CA . PHE A 1 295 ? 18.269 -2.527 -2.665 1.00 98.56 295 PHE A CA 1
ATOM 2208 C C . PHE A 1 295 ? 18.021 -1.944 -1.273 1.00 98.56 295 PHE A C 1
ATOM 2210 O O . PHE A 1 295 ? 18.952 -1.880 -0.474 1.00 98.56 295 PHE A O 1
ATOM 2217 N N . ASP A 1 296 ? 16.785 -1.546 -0.979 1.00 96.81 296 ASP A N 1
ATOM 2218 C CA . ASP A 1 296 ? 16.437 -0.904 0.301 1.00 96.81 296 ASP A CA 1
ATOM 2219 C C . ASP A 1 296 ? 16.446 -1.870 1.506 1.00 96.81 296 ASP A C 1
ATOM 2221 O O . ASP A 1 296 ? 16.371 -1.441 2.655 1.00 96.81 296 ASP A O 1
ATOM 2225 N N . GLY A 1 297 ? 16.570 -3.177 1.254 1.00 96.06 297 GLY A N 1
ATOM 2226 C CA . GLY A 1 297 ? 16.596 -4.225 2.275 1.00 96.06 297 GLY A CA 1
ATOM 2227 C C . GLY A 1 297 ? 15.246 -4.928 2.436 1.00 96.06 297 GLY A C 1
ATOM 2228 O O . GLY A 1 297 ? 14.184 -4.321 2.355 1.00 96.06 297 GLY A O 1
ATOM 2229 N N . ALA A 1 298 ? 15.267 -6.242 2.678 1.00 95.88 298 ALA A N 1
ATOM 2230 C CA . ALA A 1 298 ? 14.054 -7.068 2.645 1.00 95.88 298 ALA A CA 1
ATOM 2231 C C . ALA A 1 298 ? 13.014 -6.713 3.729 1.00 95.88 298 ALA A C 1
ATOM 223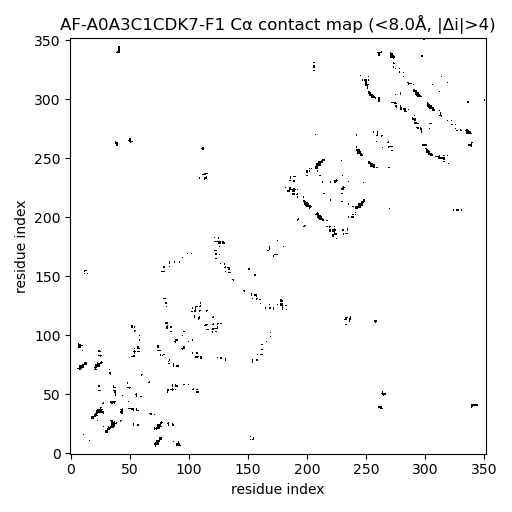3 O O . ALA A 1 298 ? 11.821 -6.939 3.522 1.00 95.88 298 ALA A O 1
ATOM 2234 N N . GLY A 1 299 ? 13.465 -6.160 4.861 1.00 92.31 299 GLY A N 1
ATOM 2235 C CA . GLY A 1 299 ? 12.618 -5.779 5.994 1.00 92.31 299 GLY A CA 1
ATOM 2236 C C . GLY A 1 299 ? 11.986 -4.386 5.9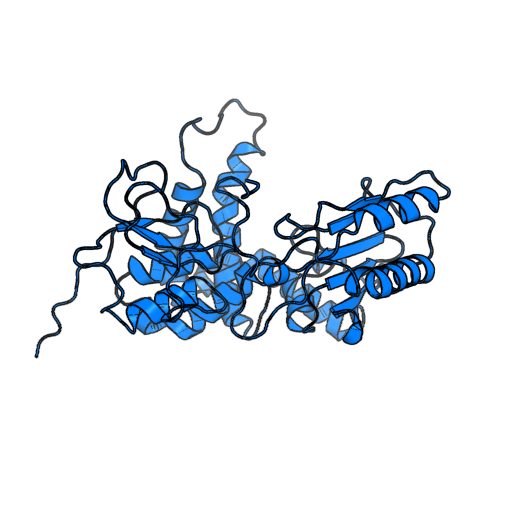01 1.00 92.31 299 GLY A C 1
ATOM 2237 O O . GLY A 1 299 ? 11.118 -4.085 6.716 1.00 92.31 299 GLY A O 1
ATOM 2238 N N . ALA A 1 300 ? 12.379 -3.544 4.936 1.00 93.12 300 ALA A N 1
ATOM 2239 C CA . ALA A 1 300 ? 11.691 -2.270 4.709 1.00 93.12 300 ALA A CA 1
ATOM 2240 C C . ALA A 1 300 ? 10.237 -2.517 4.266 1.00 93.12 300 ALA A C 1
ATOM 2242 O O . ALA A 1 300 ? 9.912 -3.606 3.804 1.00 93.12 300 ALA A O 1
ATOM 2243 N N . ILE A 1 301 ? 9.352 -1.529 4.392 1.00 91.00 301 ILE A N 1
ATOM 2244 C CA . ILE A 1 301 ? 7.905 -1.708 4.173 1.00 91.00 301 ILE A CA 1
ATOM 2245 C C . ILE A 1 301 ? 7.597 -2.045 2.695 1.00 91.00 301 ILE A C 1
ATOM 2247 O O . ILE A 1 301 ? 7.060 -3.115 2.392 1.00 91.00 301 ILE A O 1
ATOM 2251 N N . THR A 1 302 ? 8.069 -1.223 1.752 1.00 92.75 302 THR A N 1
ATOM 2252 C CA . THR A 1 302 ? 7.921 -1.423 0.291 1.00 92.75 302 THR A CA 1
ATOM 2253 C C . THR A 1 302 ? 9.266 -1.329 -0.453 1.00 92.75 302 THR A C 1
ATOM 2255 O O . THR A 1 302 ? 9.475 -0.401 -1.245 1.00 92.75 302 THR A O 1
ATOM 2258 N N . PRO A 1 303 ? 10.216 -2.252 -0.211 1.00 96.12 303 PRO A N 1
ATOM 2259 C CA . PRO A 1 303 ? 11.587 -2.111 -0.679 1.00 96.12 303 PRO A CA 1
ATOM 2260 C C . PRO A 1 303 ? 11.683 -2.206 -2.194 1.00 96.12 303 PRO A C 1
ATOM 2262 O O . PRO A 1 303 ? 11.037 -3.055 -2.822 1.00 96.12 303 PRO A O 1
ATOM 2265 N N . ALA A 1 304 ? 12.548 -1.375 -2.766 1.00 97.19 304 ALA A N 1
ATOM 2266 C CA . ALA A 1 304 ? 12.896 -1.415 -4.171 1.00 97.19 304 ALA A CA 1
ATOM 2267 C C . ALA A 1 304 ? 14.367 -1.783 -4.375 1.00 97.19 304 ALA A C 1
ATOM 2269 O O . ALA A 1 304 ? 15.250 -1.449 -3.588 1.00 97.19 304 ALA A O 1
ATOM 2270 N N . LEU A 1 305 ? 14.615 -2.481 -5.478 1.00 98.62 305 LEU A N 1
ATOM 2271 C CA . LEU A 1 305 ? 15.895 -2.564 -6.155 1.00 98.62 305 LEU A CA 1
ATOM 2272 C C . LEU A 1 305 ? 15.825 -1.640 -7.373 1.00 98.62 305 LEU A C 1
ATOM 2274 O O . LEU A 1 305 ? 15.051 -1.900 -8.296 1.00 98.62 305 LEU A O 1
ATOM 2278 N N . ALA A 1 306 ? 16.621 -0.578 -7.382 1.00 98.00 306 ALA A N 1
ATOM 2279 C CA . ALA A 1 306 ? 16.666 0.392 -8.473 1.00 98.00 306 ALA A CA 1
ATOM 2280 C C . ALA A 1 306 ? 18.055 1.033 -8.582 1.00 98.00 306 ALA A C 1
ATOM 2282 O O . ALA A 1 306 ? 18.893 0.896 -7.686 1.00 98.00 306 ALA A O 1
ATOM 2283 N N . ARG A 1 307 ? 18.302 1.740 -9.686 1.00 97.00 307 ARG A N 1
ATOM 2284 C CA . ARG A 1 307 ? 19.505 2.564 -9.846 1.00 97.00 307 ARG A CA 1
ATOM 2285 C C . ARG A 1 307 ? 19.403 3.810 -8.961 1.00 97.00 307 ARG A C 1
ATOM 2287 O O . ARG A 1 307 ? 18.371 4.475 -8.966 1.00 97.00 307 ARG A O 1
ATOM 2294 N N . GLU A 1 308 ? 20.454 4.122 -8.203 1.00 95.69 308 GLU A N 1
ATOM 2295 C CA . GLU A 1 308 ? 20.451 5.205 -7.202 1.00 95.69 308 GLU A CA 1
ATOM 2296 C C . GLU A 1 308 ? 20.253 6.596 -7.814 1.00 95.69 308 GLU A C 1
ATOM 2298 O O . GLU A 1 308 ? 19.679 7.476 -7.181 1.00 95.69 308 GLU A O 1
ATOM 2303 N N . ASP A 1 309 ? 20.747 6.797 -9.034 1.00 94.25 309 ASP A N 1
ATOM 2304 C CA . ASP A 1 309 ? 20.734 8.080 -9.738 1.00 94.25 309 ASP A CA 1
ATOM 2305 C C . ASP A 1 309 ? 19.475 8.296 -10.597 1.00 94.25 309 ASP A C 1
ATOM 2307 O O . ASP A 1 309 ? 19.312 9.362 -11.189 1.00 94.25 309 ASP A O 1
ATOM 2311 N N . GLY A 1 310 ? 18.598 7.288 -10.699 1.00 92.12 310 GLY A N 1
ATOM 2312 C CA . GLY A 1 310 ? 17.401 7.315 -11.545 1.00 92.12 310 GLY A CA 1
ATOM 2313 C C . GLY A 1 310 ? 17.674 7.419 -13.054 1.00 92.12 310 GLY A C 1
ATOM 2314 O O . GLY A 1 310 ? 16.734 7.582 -13.842 1.00 92.12 310 GLY A O 1
ATOM 2315 N N . ALA A 1 311 ? 18.937 7.342 -13.476 1.00 95.31 311 ALA A N 1
ATOM 2316 C CA . ALA A 1 311 ? 19.317 7.439 -14.876 1.00 95.31 311 ALA A CA 1
ATOM 2317 C C . ALA A 1 311 ? 19.179 6.088 -15.596 1.00 95.31 311 ALA A C 1
ATOM 2319 O O . ALA A 1 311 ? 18.876 5.047 -15.009 1.00 95.31 311 ALA A O 1
ATOM 2320 N N . GLU A 1 312 ? 19.315 6.129 -16.917 1.00 97.56 312 GLU A N 1
ATOM 2321 C CA . GLU A 1 312 ? 19.158 4.954 -17.768 1.00 97.56 312 GLU A CA 1
ATOM 2322 C C . GLU A 1 312 ? 20.306 3.973 -17.573 1.00 97.56 312 GLU A C 1
ATOM 2324 O O . GLU A 1 312 ? 21.472 4.349 -17.604 1.00 97.56 312 GLU A O 1
ATOM 2329 N N . SER A 1 313 ? 19.964 2.698 -17.431 1.00 98.06 313 SER A N 1
ATOM 2330 C CA . SER A 1 313 ? 20.929 1.614 -17.326 1.00 98.06 313 SER A CA 1
ATOM 2331 C C . SER A 1 313 ? 21.628 1.360 -18.662 1.00 98.06 313 SER A C 1
ATOM 2333 O O . SER A 1 313 ? 21.008 1.380 -19.729 1.00 98.06 313 SER A O 1
ATOM 2335 N N . THR A 1 314 ? 22.912 1.013 -18.622 1.00 98.25 314 THR A N 1
ATOM 2336 C CA . THR A 1 314 ? 23.668 0.484 -19.770 1.00 98.25 314 THR A CA 1
ATOM 2337 C C . THR A 1 314 ? 23.344 -0.990 -20.057 1.00 98.25 314 THR A C 1
ATOM 2339 O O . THR A 1 314 ? 23.601 -1.484 -21.161 1.00 98.25 314 THR A O 1
ATOM 2342 N N . LEU A 1 315 ? 22.639 -1.669 -19.147 1.00 98.25 315 LEU A N 1
ATOM 2343 C CA . LEU A 1 315 ? 22.099 -3.012 -19.354 1.00 98.25 315 LEU A CA 1
ATOM 2344 C C . LEU A 1 315 ? 20.857 -2.982 -20.243 1.00 98.25 315 LEU A C 1
ATOM 2346 O O . LEU A 1 315 ? 20.014 -2.092 -20.140 1.00 98.25 315 LEU A O 1
ATOM 2350 N N . THR A 1 316 ? 20.711 -3.979 -21.114 1.00 98.38 316 THR A N 1
ATOM 2351 C CA . THR A 1 316 ? 19.464 -4.154 -21.872 1.00 98.38 316 THR A CA 1
ATOM 2352 C C . THR A 1 316 ? 18.330 -4.605 -20.942 1.00 98.38 316 THR A C 1
ATOM 2354 O O . THR A 1 316 ? 18.602 -5.256 -19.926 1.00 98.38 316 THR A O 1
ATOM 2357 N N . PRO A 1 317 ? 17.053 -4.364 -21.301 1.00 98.25 317 PRO A N 1
ATOM 2358 C CA . PRO A 1 317 ? 15.926 -4.855 -20.508 1.00 98.25 317 PRO A CA 1
ATOM 2359 C C . PRO A 1 317 ? 15.974 -6.373 -20.293 1.00 98.25 317 PRO A C 1
ATOM 2361 O O . PRO A 1 317 ? 15.668 -6.865 -19.212 1.00 98.25 317 PRO A O 1
ATOM 2364 N N . GLN A 1 318 ? 16.409 -7.125 -21.311 1.00 98.38 318 GLN A N 1
ATOM 2365 C CA . GLN A 1 318 ? 16.547 -8.578 -21.223 1.00 98.38 318 GLN A CA 1
ATOM 2366 C C . GLN A 1 318 ? 17.646 -9.000 -20.241 1.00 98.38 318 GLN A C 1
ATOM 2368 O O . GLN A 1 318 ? 17.450 -9.952 -19.489 1.00 98.38 318 GLN A O 1
ATOM 2373 N N . ALA A 1 319 ? 18.784 -8.300 -20.223 1.00 98.50 319 ALA A N 1
ATOM 2374 C CA . ALA A 1 319 ? 19.871 -8.595 -19.293 1.00 98.50 319 ALA A CA 1
ATOM 2375 C C . ALA A 1 319 ? 19.443 -8.354 -17.837 1.00 98.50 319 ALA A C 1
ATOM 2377 O O . ALA A 1 319 ? 19.676 -9.209 -16.983 1.00 98.50 319 ALA A O 1
ATOM 2378 N N . PHE A 1 320 ? 18.755 -7.238 -17.570 1.00 98.69 320 PHE A N 1
ATOM 2379 C CA . PHE A 1 320 ? 18.193 -6.943 -16.250 1.00 98.69 320 PHE A CA 1
ATOM 2380 C C . PHE A 1 320 ? 17.198 -8.024 -15.800 1.00 98.69 320 PHE A C 1
ATOM 2382 O O . PHE A 1 320 ? 17.346 -8.594 -14.719 1.00 98.69 320 PHE A O 1
ATOM 2389 N N . LEU A 1 321 ? 16.218 -8.359 -16.644 1.00 98.75 321 LEU A N 1
ATOM 2390 C CA . LEU A 1 321 ? 15.175 -9.330 -16.298 1.00 98.75 321 LEU A CA 1
ATOM 2391 C C . LEU A 1 321 ? 15.709 -10.758 -16.140 1.00 98.75 321 LEU A C 1
ATOM 2393 O O . LEU A 1 321 ? 15.234 -11.482 -15.262 1.00 98.75 321 LEU A O 1
ATOM 2397 N N . SER A 1 322 ? 16.708 -11.159 -16.935 1.00 98.62 322 SER A N 1
ATOM 2398 C CA . SER A 1 322 ? 17.405 -12.438 -16.739 1.00 98.62 322 SER A CA 1
ATOM 2399 C C . SER A 1 322 ? 18.107 -12.455 -15.385 1.00 98.62 322 SER A C 1
ATOM 2401 O O . SER A 1 322 ? 17.882 -13.367 -14.598 1.00 98.62 322 SER A O 1
ATOM 2403 N N . ALA A 1 323 ? 18.873 -11.407 -15.060 1.00 98.69 323 ALA A N 1
ATOM 2404 C CA . ALA A 1 323 ? 19.585 -11.320 -13.789 1.00 98.69 323 ALA A CA 1
ATOM 2405 C C . ALA A 1 323 ? 18.638 -11.358 -12.577 1.00 98.69 323 ALA A C 1
ATOM 2407 O O . ALA A 1 323 ? 18.952 -12.011 -11.580 1.00 98.69 323 ALA A O 1
ATOM 2408 N N . VAL A 1 324 ? 17.480 -10.692 -12.668 1.00 98.69 324 VAL A N 1
ATOM 2409 C CA . VAL A 1 324 ? 16.408 -10.766 -11.662 1.00 98.69 324 VAL A CA 1
ATOM 2410 C C . VAL A 1 324 ? 15.870 -12.190 -11.544 1.00 98.69 324 VAL A C 1
ATOM 2412 O O . VAL A 1 324 ? 15.833 -12.738 -10.444 1.00 98.69 324 VAL A O 1
ATOM 2415 N N . SER A 1 325 ? 15.475 -12.798 -12.662 1.00 98.62 325 SER A N 1
ATOM 2416 C CA . SER A 1 325 ? 14.842 -14.121 -12.667 1.00 98.62 325 SER A CA 1
ATOM 2417 C C . SER A 1 325 ? 15.778 -15.202 -12.130 1.00 98.62 325 SER A C 1
ATOM 2419 O O . SER A 1 325 ? 15.375 -16.000 -11.283 1.00 98.62 325 SER A O 1
ATOM 2421 N N . ASP A 1 326 ? 17.043 -15.176 -12.553 1.00 98.44 326 ASP A N 1
ATOM 2422 C CA . ASP A 1 326 ? 18.083 -16.102 -12.105 1.00 98.44 326 ASP A CA 1
ATOM 2423 C C . ASP A 1 326 ? 18.375 -15.926 -10.610 1.00 98.44 326 ASP A C 1
ATOM 2425 O O . ASP A 1 326 ? 18.498 -16.906 -9.873 1.00 98.44 326 ASP A O 1
ATOM 2429 N N . ALA A 1 327 ? 18.439 -14.676 -10.130 1.00 98.38 327 ALA A N 1
ATOM 2430 C CA . ALA A 1 327 ? 18.632 -14.397 -8.712 1.00 98.38 327 ALA A CA 1
ATOM 2431 C C . ALA A 1 327 ? 17.475 -14.942 -7.869 1.00 98.38 327 ALA A C 1
ATOM 2433 O O . ALA A 1 327 ? 17.724 -15.643 -6.892 1.00 98.38 327 ALA A O 1
ATOM 2434 N N . LEU A 1 328 ? 16.226 -14.654 -8.248 1.00 98.38 328 LEU A N 1
ATOM 2435 C CA . LEU A 1 328 ? 15.047 -15.116 -7.513 1.00 98.38 328 LEU A CA 1
ATOM 2436 C C . LEU A 1 328 ? 14.948 -16.646 -7.507 1.00 98.38 328 LEU A C 1
ATOM 2438 O O . LEU A 1 328 ? 14.677 -17.225 -6.460 1.00 98.38 328 LEU A O 1
ATOM 2442 N N . ALA A 1 329 ? 15.234 -17.308 -8.633 1.00 97.69 329 ALA A N 1
ATOM 2443 C CA . ALA A 1 329 ? 15.194 -18.767 -8.735 1.00 97.69 329 ALA A CA 1
ATOM 2444 C C . ALA A 1 329 ? 16.153 -19.466 -7.756 1.00 97.69 329 ALA A C 1
ATOM 2446 O O . ALA A 1 329 ? 15.835 -20.544 -7.252 1.00 97.69 329 ALA A O 1
ATOM 2447 N N . VAL A 1 330 ? 17.312 -18.856 -7.485 1.00 97.69 330 VAL A N 1
ATOM 2448 C CA . VAL A 1 330 ? 18.296 -19.361 -6.518 1.00 97.69 330 VAL A CA 1
ATOM 2449 C C . VAL A 1 330 ? 17.930 -18.954 -5.093 1.00 97.69 330 VAL A C 1
ATOM 2451 O O . VAL A 1 330 ? 17.906 -19.797 -4.199 1.00 97.69 330 VAL A O 1
ATOM 2454 N N . LEU A 1 331 ? 17.645 -17.669 -4.871 1.00 97.25 331 LEU A N 1
ATOM 2455 C CA . LEU A 1 331 ? 17.410 -17.116 -3.538 1.00 97.25 331 LEU A CA 1
ATOM 2456 C C . LEU A 1 331 ? 16.155 -17.694 -2.877 1.00 97.25 331 LEU A C 1
ATOM 2458 O O . LEU A 1 331 ? 16.162 -17.909 -1.669 1.00 97.25 331 LEU A O 1
ATOM 2462 N N . ASP A 1 332 ? 15.118 -18.012 -3.655 1.00 96.06 332 ASP A N 1
ATOM 2463 C CA . ASP A 1 332 ? 13.885 -18.624 -3.141 1.00 96.06 332 ASP A CA 1
ATOM 2464 C C . ASP A 1 332 ? 14.091 -20.053 -2.601 1.00 96.06 332 ASP A C 1
ATOM 2466 O O . ASP A 1 332 ? 13.223 -20.568 -1.900 1.00 96.06 332 ASP A O 1
ATOM 2470 N N . GLN A 1 333 ? 15.220 -20.704 -2.908 1.00 95.62 333 GLN A N 1
ATOM 2471 C CA . GLN A 1 333 ? 15.595 -22.001 -2.323 1.00 95.62 333 GLN A CA 1
ATOM 2472 C C . GLN A 1 333 ? 16.350 -21.852 -0.992 1.00 95.62 333 GLN A C 1
ATOM 2474 O O . GLN A 1 333 ? 16.603 -22.842 -0.305 1.00 95.62 333 GLN A O 1
ATOM 2479 N N . GLY A 1 334 ? 16.768 -20.629 -0.658 1.00 93.88 334 GLY A N 1
ATOM 2480 C CA . GLY A 1 334 ? 17.503 -20.297 0.554 1.00 93.88 334 GLY A CA 1
ATOM 2481 C C . GLY A 1 334 ? 16.597 -19.900 1.725 1.00 93.88 334 GLY A C 1
ATOM 2482 O O . GLY A 1 334 ? 15.370 -19.901 1.612 1.00 93.88 334 GLY A O 1
ATOM 2483 N N . PRO A 1 335 ? 17.194 -19.552 2.880 1.00 93.88 335 PRO A N 1
ATOM 2484 C CA . PRO A 1 335 ? 16.441 -18.997 3.995 1.00 93.88 335 PRO A CA 1
ATOM 2485 C C . PRO A 1 335 ? 15.829 -17.637 3.614 1.00 93.88 335 PRO A C 1
ATOM 2487 O O . PRO A 1 335 ? 16.464 -16.857 2.897 1.00 93.88 335 PRO A O 1
ATOM 2490 N N . PRO A 1 336 ? 14.623 -17.318 4.114 1.00 95.00 336 PRO A N 1
ATOM 2491 C CA . PRO A 1 336 ? 14.013 -16.022 3.869 1.00 95.00 336 PRO A CA 1
ATOM 2492 C C . PRO A 1 336 ? 14.806 -14.910 4.561 1.00 95.00 336 PRO A C 1
ATOM 2494 O O . PRO A 1 336 ? 15.268 -15.074 5.689 1.00 95.00 336 PRO A O 1
ATOM 2497 N N . ALA A 1 337 ? 14.916 -13.758 3.903 1.00 95.94 337 ALA A N 1
ATOM 2498 C CA . ALA A 1 337 ? 15.432 -12.540 4.526 1.00 95.94 337 ALA A CA 1
ATOM 2499 C C . ALA A 1 337 ? 14.339 -11.805 5.320 1.00 95.94 337 ALA A C 1
ATOM 2501 O O . ALA A 1 337 ? 14.641 -11.059 6.248 1.00 95.94 337 ALA A O 1
ATOM 2502 N N . TRP A 1 338 ? 13.070 -12.029 4.966 1.00 95.62 338 TRP A N 1
ATOM 2503 C CA . TRP A 1 338 ? 11.907 -11.534 5.695 1.00 95.62 338 TRP A CA 1
ATOM 2504 C C . TRP A 1 338 ? 10.736 -12.513 5.583 1.00 95.62 338 TRP A C 1
ATOM 2506 O O . TRP A 1 338 ? 10.368 -12.919 4.478 1.00 95.62 338 TRP A O 1
ATOM 2516 N N . ASP A 1 339 ? 10.138 -12.863 6.722 1.00 94.69 339 ASP A N 1
ATOM 2517 C CA . ASP A 1 339 ? 8.905 -13.647 6.818 1.00 94.69 339 ASP A CA 1
ATOM 2518 C C . ASP A 1 339 ? 7.973 -12.975 7.846 1.00 94.69 339 ASP A C 1
ATOM 2520 O O . ASP A 1 339 ? 8.299 -12.979 9.037 1.00 94.69 339 ASP A O 1
ATOM 2524 N N . PRO A 1 340 ? 6.811 -12.430 7.435 1.00 91.44 340 PRO A N 1
ATOM 2525 C CA . PRO A 1 340 ? 5.898 -11.739 8.351 1.00 91.44 340 PRO A CA 1
ATOM 2526 C C . PRO A 1 340 ? 5.258 -12.641 9.417 1.00 91.44 340 PRO A C 1
ATOM 2528 O O . PRO A 1 340 ? 4.599 -12.149 10.335 1.00 91.44 340 PRO A O 1
ATOM 2531 N N . TYR A 1 341 ? 5.439 -13.962 9.315 1.00 91.25 341 TYR A N 1
ATOM 2532 C CA . TYR A 1 341 ? 4.937 -14.947 10.277 1.00 91.25 341 TYR A CA 1
ATOM 2533 C C . TYR A 1 341 ? 6.025 -15.499 11.203 1.00 91.25 341 TYR A C 1
ATOM 2535 O O . TYR A 1 341 ? 5.714 -16.344 12.050 1.00 91.25 341 TYR A O 1
ATOM 2543 N N . ALA A 1 342 ? 7.283 -15.078 11.045 1.00 86.44 342 ALA A N 1
ATOM 2544 C CA . ALA A 1 342 ? 8.348 -15.493 11.947 1.00 86.44 342 ALA A CA 1
ATOM 2545 C C . ALA A 1 342 ? 8.075 -14.965 13.374 1.00 86.44 342 ALA A C 1
ATOM 2547 O O . ALA A 1 342 ? 7.646 -13.819 13.527 1.00 86.44 342 ALA A O 1
ATOM 2548 N N . PRO A 1 343 ? 8.288 -15.780 14.425 1.00 64.19 343 PRO A N 1
ATOM 2549 C CA . PRO A 1 343 ? 8.159 -15.320 15.803 1.00 64.19 343 PRO A CA 1
ATOM 2550 C C . PRO A 1 343 ? 9.284 -14.323 16.137 1.00 64.19 343 PRO A C 1
ATOM 2552 O O . PRO A 1 343 ? 10.448 -14.705 16.190 1.00 64.19 343 PRO A O 1
ATOM 2555 N N . ASP A 1 344 ? 8.881 -13.069 16.346 1.00 56.44 344 ASP A N 1
ATOM 2556 C CA . ASP A 1 344 ? 9.606 -11.901 16.865 1.00 56.44 344 ASP A CA 1
ATOM 2557 C C . ASP A 1 344 ? 10.940 -11.513 16.195 1.00 56.44 344 ASP A C 1
ATOM 2559 O O . ASP A 1 344 ? 12.017 -12.013 16.520 1.00 56.44 344 ASP A O 1
ATOM 2563 N N . PHE A 1 345 ? 10.888 -10.449 15.386 1.00 48.12 345 PHE A N 1
ATOM 2564 C CA . PHE A 1 345 ? 11.905 -9.401 15.479 1.00 48.12 345 PHE A CA 1
ATOM 2565 C C . PHE A 1 345 ? 11.571 -8.581 16.732 1.00 48.12 345 PHE A C 1
ATOM 2567 O O . PHE A 1 345 ? 10.424 -8.179 16.912 1.00 48.12 345 PHE A O 1
ATOM 2574 N N . GLY A 1 346 ? 12.534 -8.400 17.637 1.00 35.72 346 GLY A N 1
ATOM 2575 C CA . GLY A 1 346 ? 12.306 -7.764 18.938 1.00 35.72 346 GLY A CA 1
ATOM 2576 C C . GLY A 1 346 ? 11.671 -6.361 18.870 1.00 35.72 346 GLY A C 1
ATOM 2577 O O . GLY A 1 346 ? 11.616 -5.740 17.805 1.00 35.72 346 GLY A O 1
ATOM 2578 N N . PRO A 1 347 ? 11.213 -5.828 20.016 1.00 30.59 347 PRO A N 1
ATOM 2579 C CA . PRO A 1 347 ? 10.589 -4.509 20.093 1.00 30.59 347 PRO A CA 1
ATOM 2580 C C . PRO A 1 347 ? 11.603 -3.439 19.661 1.00 30.59 347 PRO A C 1
ATOM 2582 O O . PRO A 1 347 ? 12.553 -3.153 20.385 1.00 30.59 347 PRO A O 1
ATOM 2585 N N . GLY A 1 348 ? 11.435 -2.894 18.455 1.00 38.94 348 GLY A N 1
ATOM 2586 C CA . GLY A 1 348 ? 12.341 -1.898 17.866 1.00 38.94 348 GLY A CA 1
ATOM 2587 C C . GLY A 1 348 ? 12.567 -2.017 16.355 1.00 38.94 348 GLY A C 1
ATOM 2588 O O . GLY A 1 348 ? 13.248 -1.173 15.786 1.00 38.94 348 GLY A O 1
ATOM 2589 N N . GLY A 1 349 ? 12.010 -3.036 15.694 1.00 34.59 349 GLY A N 1
ATOM 2590 C CA . GLY A 1 349 ? 12.154 -3.260 14.249 1.00 34.59 349 GLY A CA 1
ATOM 2591 C C . GLY A 1 349 ? 11.120 -2.573 13.350 1.00 34.59 349 GLY A C 1
ATOM 2592 O O . GLY A 1 349 ? 10.848 -3.103 12.278 1.00 34.59 349 GLY A O 1
ATOM 2593 N N . VAL A 1 350 ? 10.525 -1.451 13.763 1.00 38.22 350 VAL A N 1
ATOM 2594 C CA . VAL A 1 350 ? 9.730 -0.603 12.856 1.00 38.22 350 VAL A CA 1
ATOM 2595 C C . VAL A 1 350 ? 10.660 0.511 12.366 1.00 38.22 350 VAL A C 1
ATOM 2597 O O . VAL A 1 350 ? 11.073 1.331 13.190 1.00 38.22 350 VAL A O 1
ATOM 2600 N N . PRO A 1 351 ? 11.067 0.548 11.083 1.00 34.44 351 PRO A N 1
ATOM 2601 C CA . PRO A 1 351 ? 11.670 1.749 10.524 1.00 34.44 351 PRO A CA 1
ATOM 2602 C C . PRO A 1 351 ? 10.575 2.818 10.471 1.00 34.44 351 PRO A C 1
ATOM 2604 O O . PRO A 1 351 ? 9.511 2.560 9.908 1.00 34.44 351 PRO A O 1
ATOM 2607 N N . GLY A 1 352 ? 10.820 3.954 11.128 1.00 30.72 352 GLY A N 1
ATOM 2608 C CA . GLY A 1 352 ? 9.957 5.134 11.037 1.00 30.72 352 GLY A CA 1
ATOM 2609 C C . GLY A 1 352 ? 10.129 5.909 9.741 1.00 30.72 352 GLY A C 1
ATOM 2610 O O . GLY A 1 352 ? 10.835 5.413 8.830 1.00 30.72 352 GLY A O 1
#

Solvent-accessible surface area (backbone atoms only — not comparable to full-atom values): 19082 Å² total; per-residue (Å²): 131,84,77,76,77,71,77,59,27,42,78,45,45,62,90,72,43,86,56,49,68,23,30,29,24,37,46,75,82,53,77,36,52,76,45,38,32,27,28,51,51,71,49,80,33,57,77,96,36,68,28,63,41,19,33,51,19,40,52,46,38,67,76,38,60,85,75,49,64,87,85,62,46,32,39,29,46,74,59,76,54,34,24,32,48,49,23,45,34,48,55,37,41,80,63,46,43,83,75,38,44,73,49,51,50,44,11,21,39,21,46,61,58,25,36,50,83,55,72,79,32,32,45,52,13,35,27,43,52,42,47,50,44,71,62,55,50,61,75,74,72,62,103,52,99,62,73,62,68,96,77,68,60,59,45,47,55,25,48,51,52,43,62,67,44,45,68,50,45,76,75,46,47,80,81,42,41,90,43,15,41,68,55,51,49,12,43,53,31,23,47,56,28,35,76,70,62,36,38,45,78,47,77,40,75,94,71,35,30,28,42,36,40,37,47,72,84,41,85,47,44,87,49,4,34,45,97,91,34,71,48,19,54,41,60,55,47,51,72,44,91,47,46,28,42,35,40,37,41,70,47,36,58,38,39,32,41,39,44,62,44,43,36,37,43,64,93,49,80,60,71,58,31,53,66,50,54,70,54,19,52,52,53,21,74,65,26,83,85,66,50,50,39,43,43,69,44,48,76,41,66,62,27,40,36,33,46,75,82,72,59,70,50,77,51,52,68,66,56,53,51,48,55,50,51,56,48,47,67,53,44,72,76,50,79,67,58,25,54,33,81,53,88,63,80,63,99,77,77,71,85,128

Sequence (352 aa):
MSRRRSRPWRYVPATDLDGEPHVVVDGAPRPGTLLTLSHWPGTATPRSLWADTSAEIVLAALGNRRVLPRGAEIATVDHYDADGVIALAMLVLDGVADAHAPRLLAAARAGDFDVIGDPADALVAFALGALGTLGADGAAATGGDCRPDAGADATAGAAWRALEHLPGLLTRPGQFEGLWGPEHSAYQAALALKDSGGVVIEEHPRLDLAVVRVDEDHPRLRSAGWEGSAVHPGVVHSATSCLRVATVVGRRYSLRYRYESWVRLVSRRPRPRVDLSGLAHRLSSAEADGGRWRFDGAGAITPALAREDGAESTLTPQAFLSAVSDALAVLDQGPPAWDPYAPDFGPGGVPG

pLDDT: mean 90.03, std 17.34, range [24.44, 98.88]

Nearest PDB structures (foldseek):
  7si3-assembly1_A  TM=1.575E-01  e=1.184E+00  Xenopus tropicalis
  7t0v-assembly1_B  TM=1.580E-01  e=6.067E+00  Thermochaetoides thermophila

Secondary struct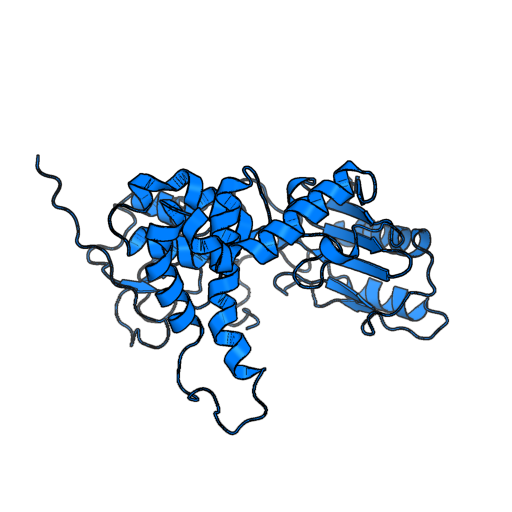ure (DSSP, 8-state):
-----PPPPEE--TTS-TT--EEEESS---TTEEEEE--STT----GGG--SSHHHHHHHHHHTTTSSPTT--EEE-SS--HHHHHHHHHHHSTTHHHHHHHHHHHHHHHHHH---SSHHHHHHHHHHHHHHHTTTGGGTS--SS-PPPTT--HHHHHHHHHHHHHHHHHH-GGGGHHHHHHHHHHHHHHHHHHHTTSEEEEEEGGGTEEEEEE-TT-TTHHHH-BTTBSS-HHHHHTS---SEEEEEETTEEEEEE-GGGTS--SSSPPPPB---HHHHHHHHHH-TT---EEE--TTSSS-EEEETT-PPPSS-HHHHHHHHHHHHHHHTTS--SB-TTSS---TT----

Radius of gyration: 21.41 Å; Cα contacts (8 Å, |Δi|>4): 639; chains: 1; bounding box: 65×54×56 Å

Mean predicted aligned error: 6.15 Å